Protein AF-0000000087418872 (afdb_homodimer)

Organism: NCBI:txid2527985

Nearest PDB structures (foldseek):
  3rwx-assembly1_A  TM=3.575E-01  e=7.514E-02  Bacteroides fragilis NCTC 9343
  6cd2-assembly1_C  TM=2.480E-01  e=1.219E+00  Escherichia coli
  6l7y-assembly1_A  TM=3.184E-01  e=6.344E+00  Trypanosoma cruzi strain CL Brener
  3rwx-assembly1_A  TM=3.510E-01  e=8.812E-02  Bacteroides fragilis NCTC 9343
  6cd2-assembly1_C  TM=2.480E-01  e=1.576E+00  Escherichia coli

Foldseek 3Di:
DPPPPPPPPPPPPPPPPPPPPPPPPPPPPPPDDQVVVQVVLDDPPKDKDDKDKDWDDDPRFTKMKMKTKTKDQDDLVVVVVVVCVVQCHDQQQHHVDDPDPDPCPPQKGWGKDWPCPVHQKTWMWIWMDGPFKIKIWIWMDGHPDRMIMIMIMMMGTD/DPPPPPPPPPPPPPPPPPPPPPPPPPPPPPPDDQVVVQVVLDDPPKDKDDKDKDWDDDPRFTKMKMKTKTKDQDDLVVVVVVVCVVLCHDQQQHHVDDPDPPPCPVQKGWGKDWPCPVHQKTWMWIWMDGPFKIKIWIWMDGHPDRMIMIMIMMMGTD

Structure (mmCIF, N/CA/C/O backbone):
data_AF-0000000087418872-model_v1
#
loop_
_entity.id
_entity.type
_entity.pdbx_description
1 polymer 'DUF4252 domain-containing protein'
#
loop_
_atom_site.group_PDB
_atom_site.id
_atom_site.type_symbol
_atom_site.label_atom_id
_atom_site.label_alt_id
_atom_site.label_comp_id
_atom_site.label_asym_id
_atom_site.label_entity_id
_atom_site.label_seq_id
_atom_site.pdbx_PDB_ins_code
_atom_site.Cartn_x
_atom_site.Cartn_y
_atom_site.Cartn_z
_atom_site.occupancy
_atom_site.B_iso_or_equiv
_atom_site.auth_seq_id
_atom_site.auth_comp_id
_atom_site.auth_asym_id
_atom_site.auth_atom_id
_atom_site.pdbx_PDB_model_num
ATOM 1 N N . MET A 1 1 ? -46.062 51.438 78.188 1 37.12 1 MET A N 1
ATOM 2 C CA . MET A 1 1 ? -45.75 50.062 77.938 1 37.12 1 MET A CA 1
ATOM 3 C C . MET A 1 1 ? -45.594 49.781 76.438 1 37.12 1 MET A C 1
ATOM 5 O O . MET A 1 1 ? -46.562 49.781 75.688 1 37.12 1 MET A O 1
ATOM 9 N N . LEU A 1 2 ? -44.469 50.344 75.812 1 49.78 2 LEU A N 1
ATOM 10 C CA . LEU A 1 2 ? -44.062 50.344 74.438 1 49.78 2 LEU A CA 1
ATOM 11 C C . LEU A 1 2 ? -43.75 48.906 74 1 49.78 2 LEU A C 1
ATOM 13 O O . LEU A 1 2 ? -42.906 48.25 74.562 1 49.78 2 LEU A O 1
ATOM 17 N N . LYS A 1 3 ? -44.75 48.188 73.375 1 51.5 3 LYS A N 1
ATOM 18 C CA . LYS A 1 3 ? -44.656 46.875 72.688 1 51.5 3 LYS A CA 1
ATOM 19 C C . LYS A 1 3 ? -43.562 46.875 71.625 1 51.5 3 LYS A C 1
ATOM 21 O O . LYS A 1 3 ? -43.594 47.719 70.75 1 51.5 3 LYS A O 1
ATOM 26 N N . HIS A 1 4 ? -42.281 46.469 72 1 54.31 4 HIS A N 1
ATOM 27 C CA . HIS A 1 4 ? -41.156 46.188 71.125 1 54.31 4 HIS A CA 1
ATOM 28 C C . HIS A 1 4 ? -41.5 45.125 70.125 1 54.31 4 HIS A C 1
ATOM 30 O O . HIS A 1 4 ? -41.875 44 70.5 1 54.31 4 HIS A O 1
ATOM 36 N N . MET A 1 5 ? -42.062 45.5 68.938 1 42.91 5 MET A N 1
ATOM 37 C CA . MET A 1 5 ? -42.281 44.594 67.812 1 42.91 5 MET A CA 1
ATOM 38 C C . MET A 1 5 ? -41 44 67.25 1 42.91 5 MET A C 1
ATOM 40 O O . MET A 1 5 ? -40.062 44.719 66.938 1 42.91 5 MET A O 1
ATOM 44 N N . ILE A 1 6 ? -40.5 42.875 67.812 1 46.97 6 ILE A N 1
ATOM 45 C CA . ILE A 1 6 ? -39.375 42.094 67.312 1 46.97 6 ILE A CA 1
ATOM 46 C C . ILE A 1 6 ? -39.625 41.656 65.875 1 46.97 6 ILE A C 1
ATOM 48 O O . ILE A 1 6 ? -40.625 40.969 65.625 1 46.97 6 ILE A O 1
ATOM 52 N N . ILE A 1 7 ? -39.219 42.5 64.875 1 47.66 7 ILE A N 1
ATOM 53 C CA . ILE A 1 7 ? -39.219 42.094 63.5 1 47.66 7 ILE A CA 1
ATOM 54 C C . ILE A 1 7 ? -38.281 40.906 63.281 1 47.66 7 ILE A C 1
ATOM 56 O O . ILE A 1 7 ? -37.094 41 63.562 1 47.66 7 ILE A O 1
ATOM 60 N N . LEU A 1 8 ? -38.781 39.656 63.438 1 49.28 8 LEU A N 1
ATOM 61 C CA . LEU A 1 8 ? -38.062 38.438 63.062 1 49.28 8 LEU A CA 1
ATOM 62 C C . LEU A 1 8 ? -37.719 38.469 61.562 1 49.28 8 LEU A C 1
ATOM 64 O O . LEU A 1 8 ? -38.625 38.5 60.719 1 49.28 8 LEU A O 1
ATOM 68 N N . SER A 1 9 ? -36.562 39.094 61.219 1 52.94 9 SER A N 1
ATOM 69 C CA . SER A 1 9 ? -36.031 38.969 59.875 1 52.94 9 SER A CA 1
ATOM 70 C C . SER A 1 9 ? -35.75 37.531 59.5 1 52.94 9 SER A C 1
ATOM 72 O O . SER A 1 9 ? -34.969 36.844 60.156 1 52.94 9 SER A O 1
ATOM 74 N N . THR A 1 10 ? -36.75 36.812 58.969 1 53.38 10 THR A N 1
ATOM 75 C CA . THR A 1 10 ? -36.531 35.5 58.375 1 53.38 10 THR A CA 1
ATOM 76 C C . THR A 1 10 ? -35.469 35.562 57.281 1 53.38 10 THR A C 1
ATOM 78 O O . THR A 1 10 ? -35.625 36.25 56.281 1 53.38 10 THR A O 1
ATOM 81 N N . LEU A 1 11 ? -34.188 35.312 57.625 1 53.25 11 LEU A N 1
ATOM 82 C CA . LEU A 1 11 ? -33.125 35.125 56.656 1 53.25 11 LEU A CA 1
ATOM 83 C C . LEU A 1 11 ? -33.406 33.938 55.75 1 53.25 11 LEU A C 1
ATOM 85 O O . LEU A 1 11 ? -33.562 32.781 56.219 1 53.25 11 LEU A O 1
ATOM 89 N N . ILE A 1 12 ? -34.125 34.188 54.656 1 50.03 12 ILE A N 1
ATOM 90 C CA . ILE A 1 12 ? -34.312 33.156 53.625 1 50.03 12 ILE A CA 1
ATOM 91 C C . ILE A 1 12 ? -32.938 32.719 53.094 1 50.03 12 ILE A C 1
ATOM 93 O O . ILE A 1 12 ? -32.188 33.531 52.531 1 50.03 12 ILE A O 1
ATOM 97 N N . LEU A 1 13 ? -32.344 31.703 53.656 1 54.28 13 LEU A N 1
ATOM 98 C CA . LEU A 1 13 ? -31.188 31.031 53.062 1 54.28 13 LEU A CA 1
ATOM 99 C C . LEU A 1 13 ? -31.516 30.5 51.688 1 54.28 13 LEU A C 1
ATOM 101 O O . LEU A 1 13 ? -32.344 29.609 51.531 1 54.28 13 LEU A O 1
ATOM 105 N N . VAL A 1 14 ? -31.328 31.328 50.625 1 54.44 14 VAL A N 1
ATOM 106 C CA . VAL A 1 14 ? -31.406 30.828 49.25 1 54.44 14 VAL A CA 1
ATOM 107 C C . VAL A 1 14 ? -30.281 29.812 49.031 1 54.44 14 VAL A C 1
ATOM 109 O O . VAL A 1 14 ? -29.109 30.141 49.188 1 54.44 14 VAL A O 1
ATOM 112 N N . PRO A 1 15 ? -30.641 28.516 49.094 1 52.69 15 PRO A N 1
ATOM 113 C CA . PRO A 1 15 ? -29.594 27.578 48.656 1 52.69 15 PRO A CA 1
ATOM 114 C C . PRO A 1 15 ? -29.016 27.922 47.281 1 52.69 15 PRO A C 1
ATOM 116 O O . PRO A 1 15 ? -29.766 28.094 46.344 1 52.69 15 PRO A O 1
ATOM 119 N N . LEU A 1 16 ? -27.875 28.562 47.25 1 52.66 16 LEU A N 1
ATOM 120 C CA . LEU A 1 16 ? -27.141 28.672 46 1 52.66 16 LEU A CA 1
ATOM 121 C C . LEU A 1 16 ? -26.938 27.297 45.344 1 52.66 16 LEU A C 1
ATOM 123 O O . LEU A 1 16 ? -26.203 26.469 45.906 1 52.66 16 LEU A O 1
ATOM 127 N N . VAL A 1 17 ? -27.969 26.766 44.688 1 50 17 VAL A N 1
ATOM 128 C CA . VAL A 1 17 ? -27.719 25.609 43.812 1 50 17 VAL A CA 1
ATOM 129 C C . VAL A 1 17 ? -26.562 25.906 42.875 1 50 17 VAL A C 1
ATOM 131 O O . VAL A 1 17 ? -26.672 26.75 42 1 50 17 VAL A O 1
ATOM 134 N N . CYS A 1 18 ? -25.328 25.703 43.25 1 45.84 18 CYS A N 1
ATOM 135 C CA . CYS A 1 18 ? -24.219 25.656 42.312 1 45.84 18 CYS A CA 1
ATOM 136 C C . CYS A 1 18 ? -24.531 24.719 41.156 1 45.84 18 CYS A C 1
ATOM 138 O O . CYS A 1 18 ? -24.531 23.5 41.312 1 45.84 18 CYS A O 1
ATOM 140 N N . ILE A 1 19 ? -25.312 25.172 40.188 1 47.56 19 ILE A N 1
ATOM 141 C CA . ILE A 1 19 ? -25.328 24.422 38.938 1 47.56 19 ILE A CA 1
ATOM 142 C C . ILE A 1 19 ? -23.891 24.156 38.469 1 47.56 19 ILE A C 1
ATOM 144 O O . ILE A 1 19 ? -23.203 25.062 38.031 1 47.56 19 ILE A O 1
ATOM 148 N N . ARG A 1 20 ? -23.234 23.219 39.156 1 46.34 20 ARG A N 1
ATOM 149 C CA . ARG A 1 20 ? -22.047 22.734 38.469 1 46.34 20 ARG A CA 1
ATOM 150 C C . ARG A 1 20 ? -22.359 22.406 37 1 46.34 20 ARG A C 1
ATOM 152 O O . ARG A 1 20 ? -23.188 21.531 36.719 1 46.34 20 ARG A O 1
ATOM 159 N N . GLY A 1 21 ? -22.172 23.328 36.094 1 43.09 21 GLY A N 1
ATOM 160 C CA . GLY A 1 21 ? -22.172 22.953 34.688 1 43.09 21 GLY A CA 1
ATOM 161 C C . GLY A 1 21 ? -21.453 21.656 34.406 1 43.09 21 GLY A C 1
ATOM 162 O O . GLY A 1 21 ? -20.281 21.5 34.75 1 43.09 21 GLY A O 1
ATOM 163 N N . VAL A 1 22 ? -22.219 20.562 34.406 1 44.16 22 VAL A N 1
ATOM 164 C CA . VAL A 1 22 ? -21.609 19.375 33.812 1 44.16 22 VAL A CA 1
ATOM 165 C C . VAL A 1 22 ? -20.781 19.766 32.594 1 44.16 22 VAL A C 1
ATOM 167 O O . VAL A 1 22 ? -21.297 20.344 31.641 1 44.16 22 VAL A O 1
ATOM 170 N N . ALA A 1 23 ? -19.531 20.141 32.812 1 41.41 23 ALA A N 1
ATOM 171 C CA . ALA A 1 23 ? -18.688 20.188 31.625 1 41.41 23 ALA A CA 1
ATOM 172 C C . ALA A 1 23 ? -19.031 19.062 30.672 1 41.41 23 ALA A C 1
ATOM 174 O O . ALA A 1 23 ? -19.172 17.906 31.078 1 41.41 23 ALA A O 1
ATOM 175 N N . ASP A 1 24 ? -19.812 19.297 29.672 1 43.81 24 ASP A N 1
ATOM 176 C CA . ASP A 1 24 ? -19.938 18.359 28.562 1 43.81 24 ASP A CA 1
ATOM 177 C C . ASP A 1 24 ? -18.625 17.609 28.328 1 43.81 24 ASP A C 1
ATOM 179 O O . ASP A 1 24 ? -17.609 18.203 27.953 1 43.81 24 ASP A O 1
ATOM 183 N N . GLU A 1 25 ? -18.359 16.656 29.219 1 44.69 25 GLU A N 1
ATOM 184 C CA . GLU A 1 25 ? -17.25 15.789 28.844 1 44.69 25 GLU A CA 1
ATOM 185 C C . GLU A 1 25 ? -17.172 15.625 27.328 1 44.69 25 GLU A C 1
ATOM 187 O O . GLU A 1 25 ? -18.172 15.344 26.672 1 44.69 25 GLU A O 1
ATOM 192 N N . ALA A 1 26 ? -16.281 16.406 26.688 1 43.34 26 ALA A N 1
ATOM 193 C CA . ALA A 1 26 ? -16.047 16.156 25.266 1 43.34 26 ALA A CA 1
ATOM 194 C C . ALA A 1 26 ? -16.297 14.703 24.922 1 43.34 26 ALA A C 1
ATOM 196 O O . ALA A 1 26 ? -16.094 13.812 25.75 1 43.34 26 ALA A O 1
ATOM 197 N N . PRO A 1 27 ? -17.219 14.383 24.062 1 44.94 27 PRO A N 1
ATOM 198 C CA . PRO A 1 27 ? -17.375 12.977 23.703 1 44.94 27 PRO A CA 1
ATOM 199 C C . PRO A 1 27 ? -16.047 12.219 23.688 1 44.94 27 PRO A C 1
ATOM 201 O O . PRO A 1 27 ? -15 12.812 23.422 1 44.94 27 PRO A O 1
ATOM 204 N N . PRO A 1 28 ? -15.922 11.172 24.453 1 40.81 28 PRO A N 1
ATOM 205 C CA . PRO A 1 28 ? -14.664 10.422 24.406 1 40.81 28 PRO A CA 1
ATOM 206 C C . PRO A 1 28 ? -14.023 10.398 23.031 1 40.81 28 PRO A C 1
ATOM 208 O O . PRO A 1 28 ? -14.727 10.258 22.016 1 40.81 28 PRO A O 1
ATOM 211 N N . GLU A 1 29 ? -13.031 11.156 22.734 1 45.62 29 GLU A N 1
ATOM 212 C CA . GLU A 1 29 ? -12.289 10.969 21.484 1 45.62 29 GLU A CA 1
ATOM 213 C C . GLU A 1 29 ? -12.391 9.531 21 1 45.62 29 GLU A C 1
ATOM 215 O O . GLU A 1 29 ? -12.172 8.586 21.766 1 45.62 29 GLU A O 1
ATOM 220 N N . GLU A 1 30 ? -13.32 9.242 20.203 1 53.03 30 GLU A N 1
ATOM 221 C CA . GLU A 1 30 ? -13.477 7.883 19.703 1 53.03 30 GLU A CA 1
ATOM 222 C C . GLU A 1 30 ? -12.133 7.172 19.609 1 53.03 30 GLU A C 1
ATOM 224 O O . GLU A 1 30 ? -11.258 7.586 18.844 1 53.03 30 GLU A O 1
ATOM 229 N N . LYS A 1 31 ? -11.68 6.48 20.672 1 67.56 31 LYS A N 1
ATOM 230 C CA . LYS A 1 31 ? -10.43 5.73 20.781 1 67.56 31 LYS A CA 1
ATOM 231 C C . LYS A 1 31 ? -10.18 4.883 19.547 1 67.56 31 LYS A C 1
ATOM 233 O O . LYS A 1 31 ? -11.047 4.113 19.125 1 67.56 31 LYS A O 1
ATOM 238 N N . VAL A 1 32 ? -9.227 5.242 18.703 1 75.81 32 VAL A N 1
ATOM 239 C CA . VAL A 1 32 ? -8.805 4.48 17.531 1 75.81 32 VAL A CA 1
ATOM 240 C C . VAL A 1 32 ? -8.375 3.076 17.953 1 75.81 32 VAL A C 1
ATOM 242 O O . VAL A 1 32 ? -7.434 2.916 18.734 1 75.81 32 VAL A O 1
ATOM 245 N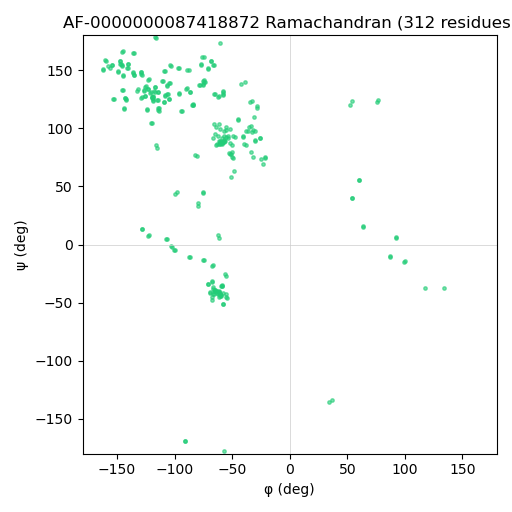 N . THR A 1 33 ? -9.32 2.109 17.797 1 85.62 33 THR A N 1
ATOM 246 C CA . THR A 1 33 ? -8.969 0.723 18.094 1 85.62 33 THR A CA 1
ATOM 247 C C . THR A 1 33 ? -8.57 -0.012 16.812 1 85.62 33 THR A C 1
ATOM 249 O O . THR A 1 33 ? -8.984 0.369 15.711 1 85.62 33 THR A O 1
ATOM 252 N N . LEU A 1 34 ? -7.695 -1.05 16.984 1 86.56 34 LEU A N 1
ATOM 253 C CA . LEU A 1 34 ? -7.297 -1.887 15.852 1 86.56 34 LEU A CA 1
ATOM 254 C C . LEU A 1 34 ? -8.516 -2.479 15.156 1 86.56 34 LEU A C 1
ATOM 256 O O . LEU A 1 34 ? -8.617 -2.436 13.93 1 86.56 34 LEU A O 1
ATOM 260 N N . LEU A 1 35 ? -9.422 -2.984 15.969 1 85.75 35 LEU A N 1
ATOM 261 C CA . LEU A 1 35 ? -10.625 -3.592 15.422 1 85.75 35 LEU A CA 1
ATOM 262 C C . LEU A 1 35 ? -11.453 -2.562 14.656 1 85.75 35 LEU A C 1
ATOM 264 O O . LEU A 1 35 ? -11.961 -2.85 13.57 1 85.75 35 LEU A O 1
ATOM 268 N N . GLY A 1 36 ? -11.594 -1.378 15.172 1 87.81 36 GLY A N 1
ATOM 269 C CA . GLY A 1 36 ? -12.312 -0.322 14.477 1 87.81 36 GLY A CA 1
ATOM 270 C C . GLY A 1 36 ? -11.695 0.05 13.141 1 87.81 36 GLY A C 1
ATOM 271 O O . GLY A 1 36 ? -12.398 0.213 12.148 1 87.81 36 GLY A O 1
ATOM 272 N N . MET A 1 37 ? -10.391 0.195 13.055 1 89.06 37 MET A N 1
ATOM 273 C CA . MET A 1 37 ? -9.688 0.503 11.812 1 89.06 37 MET A CA 1
ATOM 274 C C . MET A 1 37 ? -9.867 -0.613 10.789 1 89.06 37 MET A C 1
ATOM 276 O O . MET A 1 37 ? -10.109 -0.347 9.609 1 89.06 37 MET A O 1
ATOM 280 N N . LEU A 1 38 ? -9.82 -1.826 11.289 1 90.25 38 LEU A N 1
ATOM 281 C CA . LEU A 1 38 ? -9.938 -2.988 10.414 1 90.25 38 LEU A CA 1
ATOM 282 C C . LEU A 1 38 ? -11.344 -3.102 9.852 1 90.25 38 LEU A C 1
ATOM 284 O O . LEU A 1 38 ? -11.523 -3.383 8.664 1 90.25 38 LEU A O 1
ATOM 288 N N . LEU A 1 39 ? -12.32 -2.869 10.633 1 90.31 39 LEU A N 1
ATOM 289 C CA . LEU A 1 39 ? -13.711 -3.049 10.227 1 90.31 39 LEU A CA 1
ATOM 290 C C . LEU A 1 39 ? -14.102 -2.031 9.164 1 90.31 39 LEU A C 1
ATOM 292 O O . LEU A 1 39 ? -14.953 -2.307 8.312 1 90.31 39 LEU A O 1
ATOM 296 N N . GLU A 1 40 ? -13.516 -0.876 9.234 1 91.31 40 GLU A N 1
ATOM 297 C CA . GLU A 1 40 ? -13.758 0.156 8.234 1 91.31 40 GLU A CA 1
ATOM 298 C C . GLU A 1 40 ? -13.453 -0.358 6.828 1 91.31 40 GLU A C 1
ATOM 300 O O . GLU A 1 40 ? -14.062 0.09 5.852 1 91.31 40 GLU A O 1
ATOM 305 N N . TRP A 1 41 ? -12.594 -1.345 6.711 1 93.81 41 TRP A N 1
ATOM 306 C CA . TRP A 1 41 ? -12.117 -1.765 5.398 1 93.81 41 TRP A CA 1
ATOM 307 C C . TRP A 1 41 ? -12.406 -3.244 5.164 1 93.81 41 TRP A C 1
ATOM 309 O O . TRP A 1 41 ? -11.969 -3.814 4.16 1 93.81 41 TRP A O 1
ATOM 319 N N . GLN A 1 42 ? -13.117 -3.834 6.031 1 95.62 42 GLN A N 1
ATOM 320 C CA . GLN A 1 42 ? -13.406 -5.262 5.918 1 95.62 42 GLN A CA 1
ATOM 321 C C . GLN A 1 42 ? -14.25 -5.555 4.68 1 95.62 42 GLN A C 1
ATOM 323 O O . GLN A 1 42 ? -15.219 -4.852 4.402 1 95.62 42 GLN A O 1
ATOM 328 N N . TYR A 1 43 ? -13.781 -6.516 3.904 1 97.94 43 TYR A N 1
ATOM 329 C CA . TYR A 1 43 ? -14.602 -7.066 2.834 1 97.94 43 TYR A CA 1
ATOM 330 C C . TYR A 1 43 ? -15.688 -7.973 3.395 1 97.94 43 TYR A C 1
ATOM 332 O O . TYR A 1 43 ? -15.438 -8.758 4.309 1 97.94 43 TYR A O 1
ATOM 340 N N . PRO A 1 44 ? -16.891 -7.887 2.814 1 96.31 44 PRO A N 1
ATOM 341 C CA . PRO A 1 44 ? -18 -8.672 3.377 1 96.31 44 PRO A CA 1
ATOM 342 C C . PRO A 1 44 ? -17.703 -10.164 3.406 1 96.31 44 PRO A C 1
ATOM 344 O O . PRO A 1 44 ? -17.219 -10.727 2.418 1 96.31 44 PRO A O 1
ATOM 347 N N . GLU A 1 45 ? -17.953 -10.797 4.57 1 93.06 45 GLU A N 1
ATOM 348 C CA . GLU A 1 45 ? -17.891 -12.242 4.801 1 93.06 45 GLU A CA 1
ATOM 349 C C . GLU A 1 45 ? -16.484 -12.773 4.602 1 93.06 45 GLU A C 1
ATOM 351 O O . GLU A 1 45 ? -16.297 -13.945 4.281 1 93.06 45 GLU A O 1
ATOM 356 N N . SER A 1 46 ? -15.555 -11.828 4.598 1 96.56 46 SER A N 1
ATOM 357 C CA . SER A 1 46 ? -14.172 -12.281 4.562 1 96.56 46 SER A CA 1
ATOM 358 C C . SER A 1 46 ? -13.727 -12.805 5.926 1 96.56 46 SER A C 1
ATOM 360 O O . SER A 1 46 ? -14.359 -12.523 6.941 1 96.56 46 SER A O 1
ATOM 362 N N . LYS A 1 47 ? -12.656 -13.578 5.895 1 94.12 47 LYS A N 1
ATOM 363 C CA . LYS A 1 47 ? -12.047 -14.094 7.121 1 94.12 47 LYS A CA 1
ATOM 364 C C . LYS A 1 47 ? -10.742 -13.367 7.426 1 94.12 47 LYS A C 1
ATOM 366 O O . LYS A 1 47 ? -9.914 -13.156 6.535 1 94.12 47 LYS A O 1
ATOM 371 N N . PHE A 1 48 ? -10.547 -13.031 8.688 1 89.38 48 PHE A N 1
ATOM 372 C CA . PHE A 1 48 ? -9.312 -12.383 9.109 1 89.38 48 PHE A CA 1
ATOM 373 C C . PHE A 1 48 ? -8.242 -13.414 9.445 1 89.38 48 PHE A C 1
ATOM 375 O O . PHE A 1 48 ? -8.523 -14.414 10.117 1 89.38 48 PHE A O 1
ATOM 382 N N . ASN A 1 49 ? -7.156 -13.109 8.859 1 85.62 49 ASN A N 1
ATOM 383 C CA . ASN A 1 49 ? -5.992 -13.922 9.203 1 85.62 49 ASN A CA 1
ATOM 384 C C . ASN A 1 49 ? -4.91 -13.086 9.883 1 85.62 49 ASN A C 1
ATOM 386 O O . ASN A 1 49 ? -4.039 -12.531 9.211 1 85.62 49 ASN A O 1
ATOM 390 N N . GLY A 1 50 ? -4.965 -12.898 11.109 1 82.56 50 GLY A N 1
ATOM 391 C CA . GLY A 1 50 ? -3.965 -12.188 11.891 1 82.56 50 GLY A CA 1
ATOM 392 C C . GLY A 1 50 ? -4.027 -10.68 11.719 1 82.56 50 GLY A C 1
ATOM 393 O O . GLY A 1 50 ? -4.273 -10.188 10.617 1 82.56 50 GLY A O 1
ATOM 394 N N . ALA A 1 51 ? -4.195 -9.984 12.781 1 88.88 51 ALA A N 1
ATOM 395 C CA . ALA A 1 51 ? -4.141 -8.523 12.82 1 88.88 51 ALA A CA 1
ATOM 396 C C . ALA A 1 51 ? -3.145 -8.047 13.875 1 88.88 51 ALA A C 1
ATOM 398 O O . ALA A 1 51 ? -3.051 -8.617 14.961 1 88.88 51 ALA A O 1
ATOM 399 N N . GLU A 1 52 ? -2.371 -7.16 13.422 1 91.5 52 GLU A N 1
ATOM 400 C CA . GLU A 1 52 ? -1.4 -6.59 14.352 1 91.5 52 GLU A CA 1
ATOM 401 C C . GLU A 1 52 ? -1.324 -5.07 14.203 1 91.5 52 GLU A C 1
ATOM 403 O O . GLU A 1 52 ? -1.586 -4.531 13.133 1 91.5 52 GLU A O 1
ATOM 408 N N . GLY A 1 53 ? -1.064 -4.461 15.312 1 90.5 53 GLY A N 1
ATOM 409 C CA . GLY A 1 53 ? -0.833 -3.025 15.352 1 90.5 53 GLY A CA 1
ATOM 410 C C . GLY A 1 53 ? 0.279 -2.625 16.297 1 90.5 53 GLY A C 1
ATOM 411 O O . GLY A 1 53 ? 0.632 -3.383 17.203 1 90.5 53 GLY A O 1
ATOM 412 N N . SER A 1 54 ? 0.944 -1.562 16.047 1 89.5 54 SER A N 1
ATOM 413 C CA . SER A 1 54 ? 1.963 -1 16.922 1 89.5 54 SER A CA 1
ATOM 414 C C . SER A 1 54 ? 1.995 0.521 16.828 1 89.5 54 SER A C 1
ATOM 416 O O . SER A 1 54 ? 1.529 1.101 15.844 1 89.5 54 SER A O 1
ATOM 418 N N . GLY A 1 55 ? 2.494 1.072 17.812 1 87.75 55 GLY A N 1
ATOM 419 C CA . GLY A 1 55 ? 2.65 2.518 17.812 1 87.75 55 GLY A CA 1
ATOM 420 C C . GLY A 1 55 ? 3.73 2.996 16.859 1 87.75 55 GLY A C 1
ATOM 421 O O . GLY A 1 55 ? 4.645 2.242 16.516 1 87.75 55 GLY A O 1
ATOM 422 N N . ALA A 1 56 ? 3.49 4.246 16.391 1 85.31 56 ALA A N 1
ATOM 423 C CA . ALA A 1 56 ? 4.48 4.941 15.562 1 85.31 56 ALA A CA 1
ATOM 424 C C . ALA A 1 56 ? 4.551 6.422 15.93 1 85.31 56 ALA A C 1
ATOM 426 O O . ALA A 1 56 ? 3.633 6.957 16.547 1 85.31 56 ALA A O 1
ATOM 427 N N . ALA A 1 57 ? 5.711 7.012 15.641 1 84.31 57 ALA A N 1
ATOM 428 C CA . ALA A 1 57 ? 5.891 8.445 15.828 1 84.31 57 ALA A CA 1
ATOM 429 C C . ALA A 1 57 ? 6.746 9.039 14.711 1 84.31 57 ALA A C 1
ATOM 431 O O . ALA A 1 57 ? 7.828 8.539 14.414 1 84.31 57 ALA A O 1
ATOM 432 N N . ILE A 1 58 ? 6.141 10.047 14.086 1 84.44 58 ILE A N 1
ATOM 433 C CA . ILE A 1 58 ? 6.871 10.773 13.055 1 84.44 58 ILE A CA 1
ATOM 434 C C . ILE A 1 58 ? 6.906 12.258 13.398 1 84.44 58 ILE A C 1
ATOM 436 O O . ILE A 1 58 ? 5.863 12.914 13.477 1 84.44 58 ILE A O 1
ATOM 440 N N . GLN A 1 59 ? 8.062 12.773 13.633 1 86.44 59 GLN A N 1
ATOM 441 C CA . GLN A 1 59 ? 8.258 14.188 13.953 1 86.44 59 GLN A CA 1
ATOM 442 C C . GLN A 1 59 ? 7.383 14.602 15.133 1 86.44 59 GLN A C 1
ATOM 444 O O . GLN A 1 59 ? 6.711 15.633 15.078 1 86.44 59 GLN A O 1
ATOM 449 N N . GLY A 1 60 ? 7.324 13.719 16.047 1 84.56 60 GLY A N 1
ATOM 450 C CA . GLY A 1 60 ? 6.625 14.023 17.281 1 84.56 60 GLY A CA 1
ATOM 451 C C . GLY A 1 60 ? 5.137 13.734 17.219 1 84.56 60 GLY A C 1
ATOM 452 O O . GLY A 1 60 ? 4.422 13.875 18.203 1 84.56 60 GLY A O 1
ATOM 453 N N . VAL A 1 61 ? 4.656 13.453 16.016 1 89.81 61 VAL A N 1
ATOM 454 C CA . VAL A 1 61 ? 3.24 13.133 15.875 1 89.81 61 VAL A CA 1
ATOM 455 C C . VAL A 1 61 ? 3.012 11.648 16.172 1 89.81 61 VAL A C 1
ATOM 457 O O . VAL A 1 61 ? 3.609 10.781 15.523 1 89.81 61 VAL A O 1
ATOM 460 N N . THR A 1 62 ? 2.184 11.352 17.156 1 91.19 62 THR A N 1
ATOM 461 C CA . THR A 1 62 ? 1.878 9.969 17.516 1 91.19 62 THR A CA 1
ATOM 462 C C . THR A 1 62 ? 0.919 9.344 16.5 1 91.19 62 THR A C 1
ATOM 464 O O . THR A 1 62 ? -0.027 9.992 16.062 1 91.19 62 THR A O 1
ATOM 467 N N . ALA A 1 63 ? 1.24 8.086 16.172 1 91.62 63 ALA A N 1
ATOM 468 C CA . ALA A 1 63 ? 0.416 7.375 15.203 1 91.62 63 ALA A CA 1
ATOM 469 C C . ALA A 1 63 ? 0.333 5.887 15.547 1 91.62 63 ALA A C 1
ATOM 471 O O . ALA A 1 63 ? 1.037 5.41 16.438 1 91.62 63 ALA A O 1
ATOM 472 N N . ILE A 1 64 ? -0.627 5.188 14.906 1 92.56 64 ILE A N 1
ATOM 473 C CA . ILE A 1 64 ? -0.749 3.736 14.945 1 92.56 64 ILE A CA 1
ATOM 474 C C . ILE A 1 64 ? -0.566 3.16 13.539 1 92.56 64 ILE A C 1
ATOM 476 O O . ILE A 1 64 ? -1.094 3.703 12.57 1 92.56 64 ILE A O 1
ATOM 480 N N . LYS A 1 65 ? 0.247 2.184 13.43 1 93.81 65 LYS A N 1
ATOM 481 C CA . LYS A 1 65 ? 0.321 1.4 12.195 1 93.81 65 LYS A CA 1
ATOM 482 C C . LYS A 1 65 ? -0.234 -0.006 12.406 1 93.81 65 LYS A C 1
ATOM 484 O O . LYS A 1 65 ? -0.043 -0.603 13.469 1 93.81 65 LYS A O 1
ATOM 489 N N . SER A 1 66 ? -0.916 -0.476 11.453 1 95.12 66 SER A N 1
ATOM 490 C CA . SER A 1 66 ? -1.609 -1.751 11.602 1 95.12 66 SER A CA 1
ATOM 491 C C . SER A 1 66 ? -1.629 -2.527 10.289 1 95.12 66 SER A C 1
ATOM 493 O O . SER A 1 66 ? -1.529 -1.937 9.211 1 95.12 66 SER A O 1
ATOM 495 N N . LYS A 1 67 ? -1.727 -3.842 10.391 1 95.75 67 LYS A N 1
ATOM 496 C CA . LYS A 1 67 ? -1.829 -4.699 9.211 1 95.75 67 LYS A CA 1
ATOM 497 C C . LYS A 1 67 ? -2.678 -5.934 9.5 1 95.75 67 LYS A C 1
ATOM 499 O O . LYS A 1 67 ? -2.809 -6.348 10.656 1 95.75 67 LYS A O 1
ATOM 504 N N . ALA A 1 68 ? -3.223 -6.477 8.492 1 96.44 68 ALA A N 1
ATOM 505 C CA . ALA A 1 68 ? -4.012 -7.703 8.539 1 96.44 68 ALA A CA 1
ATOM 506 C C . ALA A 1 68 ? -4.121 -8.344 7.16 1 96.44 68 ALA A C 1
ATOM 508 O O . ALA A 1 68 ? -3.893 -7.68 6.145 1 96.44 68 ALA A O 1
ATOM 509 N N . ILE A 1 69 ? -4.414 -9.617 7.152 1 96.62 69 ILE A N 1
ATOM 510 C CA . ILE A 1 69 ? -4.73 -10.32 5.914 1 96.62 69 ILE A CA 1
ATOM 511 C C . ILE A 1 69 ? -6.145 -10.891 5.992 1 96.62 69 ILE A C 1
ATOM 513 O O . ILE A 1 69 ? -6.5 -11.547 6.973 1 96.62 69 ILE A O 1
ATOM 517 N N . LEU A 1 70 ? -6.934 -10.562 4.996 1 96.69 70 LEU A N 1
ATOM 518 C CA . LEU A 1 70 ? -8.266 -11.133 4.848 1 96.69 70 LEU A CA 1
ATOM 519 C C . LEU A 1 70 ? -8.32 -12.102 3.674 1 96.69 70 LEU A C 1
ATOM 521 O O . LEU A 1 70 ? -7.625 -11.914 2.674 1 96.69 70 LEU A O 1
ATOM 525 N N . THR A 1 71 ? -9.18 -13.109 3.789 1 97.12 71 THR A N 1
ATOM 526 C CA . THR A 1 71 ? -9.383 -14.039 2.688 1 97.12 71 THR A CA 1
ATOM 527 C C . THR A 1 71 ? -10.875 -14.195 2.371 1 97.12 71 THR A C 1
ATOM 529 O O . THR A 1 71 ? -11.719 -14.078 3.262 1 97.12 71 THR A O 1
ATOM 532 N N . THR A 1 72 ? -11.164 -14.422 1.138 1 98.19 72 THR A N 1
ATOM 533 C CA . THR A 1 72 ? -12.531 -14.648 0.673 1 98.19 72 THR A CA 1
ATOM 534 C C . THR A 1 72 ? -12.547 -15.578 -0.536 1 98.19 72 THR A C 1
ATOM 536 O O . THR A 1 72 ? -11.633 -15.539 -1.364 1 98.19 72 THR A O 1
ATOM 539 N N . PRO A 1 73 ? -13.594 -16.344 -0.698 1 98.12 73 PRO A N 1
ATOM 540 C CA . PRO A 1 73 ? -13.68 -17.188 -1.896 1 98.12 73 PRO A CA 1
ATOM 541 C C . PRO A 1 73 ? -14.031 -16.391 -3.148 1 98.12 73 PRO A C 1
ATOM 543 O O . PRO A 1 73 ? -13.922 -16.906 -4.266 1 98.12 73 PRO A O 1
ATOM 546 N N . ASP A 1 74 ? -14.477 -15.156 -3.004 1 98.5 74 ASP A N 1
ATOM 547 C CA . ASP A 1 74 ? -14.859 -14.336 -4.148 1 98.5 74 ASP A CA 1
ATOM 548 C C . ASP A 1 74 ? -13.648 -14.008 -5.02 1 98.5 74 ASP A C 1
ATOM 550 O O . ASP A 1 74 ? -12.508 -14.008 -4.539 1 98.5 74 ASP A O 1
ATOM 554 N N . SER A 1 75 ? -13.914 -13.758 -6.301 1 98 75 SER A N 1
ATOM 555 C CA . SER A 1 75 ? -12.828 -13.445 -7.223 1 98 75 SER A CA 1
ATOM 556 C C . SER A 1 75 ? -12.203 -12.094 -6.902 1 98 75 SER A C 1
ATOM 558 O O . SER A 1 75 ? -12.828 -11.25 -6.254 1 98 75 SER A O 1
ATOM 560 N N . ALA A 1 76 ? -10.977 -11.938 -7.355 1 98.06 76 ALA A N 1
ATOM 561 C CA . ALA A 1 76 ? -10.297 -10.664 -7.164 1 98.06 76 ALA A CA 1
ATOM 562 C C . ALA A 1 76 ? -11.078 -9.523 -7.816 1 98.06 76 ALA A C 1
ATOM 564 O O . ALA A 1 76 ? -11.117 -8.406 -7.289 1 98.06 76 ALA A O 1
ATOM 565 N N . GLU A 1 77 ? -11.711 -9.781 -8.961 1 97.38 77 GLU A N 1
ATOM 566 C CA . GLU A 1 77 ? -12.484 -8.773 -9.672 1 97.38 77 GLU A CA 1
ATOM 567 C C . GLU A 1 77 ? -13.688 -8.32 -8.859 1 97.38 77 GLU A C 1
ATOM 569 O O . GLU A 1 77 ? -14 -7.129 -8.812 1 97.38 77 GLU A O 1
ATOM 574 N N . LYS A 1 78 ? -14.297 -9.211 -8.219 1 98.31 78 LYS A N 1
ATOM 575 C CA . LYS A 1 78 ? -15.43 -8.875 -7.363 1 98.31 78 LYS A CA 1
ATOM 576 C C . LYS A 1 78 ? -14.992 -8.023 -6.176 1 98.31 78 LYS A C 1
ATOM 578 O O . LYS A 1 78 ? -15.68 -7.078 -5.789 1 98.31 78 LYS A O 1
ATOM 583 N N . VAL A 1 79 ? -13.906 -8.414 -5.617 1 98.69 79 VAL A N 1
ATOM 584 C CA . VAL A 1 79 ? -13.359 -7.652 -4.5 1 98.69 79 VAL A CA 1
ATOM 585 C C . VAL A 1 79 ? -13.047 -6.227 -4.945 1 98.69 79 VAL A C 1
ATOM 587 O O . VAL A 1 79 ? -13.391 -5.262 -4.258 1 98.69 79 VAL A O 1
ATOM 590 N N . MET A 1 80 ? -12.477 -6.082 -6.117 1 98.44 80 MET A N 1
ATOM 591 C CA . MET A 1 80 ? -12.156 -4.758 -6.633 1 98.44 80 MET A CA 1
ATOM 592 C C . MET A 1 80 ? -13.422 -3.949 -6.898 1 98.44 80 MET A C 1
ATOM 594 O O . MET A 1 80 ? -13.461 -2.75 -6.617 1 98.44 80 MET A O 1
ATOM 598 N N . ASP A 1 81 ? -14.406 -4.566 -7.402 1 97.94 81 ASP A N 1
ATOM 599 C CA . ASP A 1 81 ? -15.672 -3.885 -7.641 1 97.94 81 ASP A CA 1
ATOM 600 C C . ASP A 1 81 ? -16.25 -3.33 -6.34 1 97.94 81 ASP A C 1
ATOM 602 O O . ASP A 1 81 ? -16.75 -2.203 -6.309 1 97.94 81 ASP A O 1
ATOM 606 N N . PHE A 1 82 ? -16.188 -4.129 -5.332 1 98.19 82 PHE A N 1
ATOM 607 C CA . PHE A 1 82 ? -16.688 -3.707 -4.031 1 98.19 82 PHE A CA 1
ATOM 608 C C . PHE A 1 82 ? -15.969 -2.449 -3.557 1 98.19 82 PHE A C 1
ATOM 610 O O . PHE A 1 82 ? -16.609 -1.467 -3.176 1 98.19 82 PHE A O 1
ATOM 617 N N . TYR A 1 83 ? -14.609 -2.451 -3.564 1 97.81 83 TYR A N 1
ATOM 618 C CA . TYR A 1 83 ? -13.867 -1.32 -3.023 1 97.81 83 TYR A CA 1
ATOM 619 C C . TYR A 1 83 ? -14 -0.098 -3.922 1 97.81 83 TYR A C 1
ATOM 621 O O . TYR A 1 83 ? -14.023 1.037 -3.439 1 97.81 83 TYR A O 1
ATOM 629 N N . ARG A 1 84 ? -14.094 -0.3 -5.227 1 96.56 84 ARG A N 1
ATOM 630 C CA . ARG A 1 84 ? -14.328 0.833 -6.117 1 96.56 84 ARG A CA 1
ATOM 631 C C . ARG A 1 84 ? -15.656 1.515 -5.801 1 96.56 84 ARG A C 1
ATOM 633 O O . ARG A 1 84 ? -15.742 2.744 -5.801 1 96.56 84 ARG A O 1
ATOM 640 N N . LYS A 1 85 ? -16.609 0.767 -5.539 1 95.62 85 LYS A N 1
ATOM 641 C CA . LYS A 1 85 ? -17.922 1.317 -5.168 1 95.62 85 LYS A CA 1
ATOM 642 C C . LYS A 1 85 ? -17.844 2.021 -3.816 1 95.62 85 LYS A C 1
ATOM 644 O O . LYS A 1 85 ? -18.359 3.129 -3.662 1 95.62 85 LYS A O 1
ATOM 649 N N . LYS A 1 86 ? -17.25 1.369 -2.885 1 94.69 86 LYS A N 1
ATOM 650 C CA . LYS A 1 86 ? -17.094 1.944 -1.551 1 94.69 86 LYS A CA 1
ATOM 651 C C . LYS A 1 86 ? -16.406 3.303 -1.613 1 94.69 86 LYS A C 1
ATOM 653 O O . LYS A 1 86 ? -16.781 4.23 -0.894 1 94.69 86 LYS A O 1
ATOM 658 N N . LEU A 1 87 ? -15.367 3.359 -2.449 1 94.25 87 LEU A N 1
ATOM 659 C CA . LEU A 1 87 ? -14.539 4.555 -2.553 1 94.25 87 LEU A CA 1
ATOM 660 C C . LEU A 1 87 ? -15.125 5.539 -3.562 1 94.25 87 LEU A C 1
ATOM 662 O O . LEU A 1 87 ? -14.656 6.672 -3.678 1 94.25 87 LEU A O 1
ATOM 666 N N . ASN A 1 88 ? -16.094 5.152 -4.328 1 93.69 88 ASN A N 1
ATOM 667 C CA . ASN A 1 88 ? -16.766 5.941 -5.352 1 93.69 88 ASN A CA 1
ATOM 668 C C . ASN A 1 88 ? -15.789 6.41 -6.43 1 93.69 88 ASN A C 1
ATOM 670 O O . ASN A 1 88 ? -15.727 7.598 -6.742 1 93.69 88 ASN A O 1
ATOM 674 N N . VAL A 1 89 ? -15.117 5.418 -7.004 1 93.31 89 VAL A N 1
ATOM 675 C CA . VAL A 1 89 ? -14.117 5.73 -8.023 1 93.31 89 VAL A CA 1
ATOM 676 C C . VAL A 1 89 ? -14.266 4.766 -9.203 1 93.31 89 VAL A C 1
ATOM 678 O O . VAL A 1 89 ? -14.844 3.688 -9.062 1 93.31 89 VAL A O 1
ATOM 681 N N . ASP A 1 90 ? -13.648 5.141 -10.273 1 91.75 90 ASP A N 1
ATOM 682 C CA . ASP A 1 90 ? -13.602 4.262 -11.43 1 91.75 90 ASP A CA 1
ATOM 683 C C . ASP A 1 90 ? -12.375 3.357 -11.391 1 91.75 90 ASP A C 1
ATOM 685 O O . ASP A 1 90 ? -11.695 3.273 -10.367 1 91.75 90 ASP A O 1
ATOM 689 N N . ALA A 1 91 ? -12.117 2.688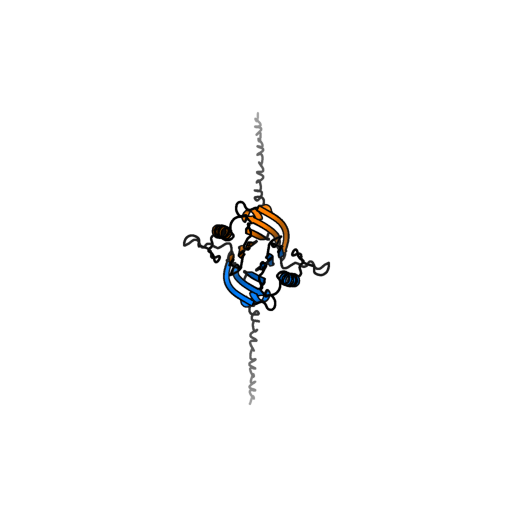 -12.492 1 88.25 91 ALA A N 1
ATOM 690 C CA . ALA A 1 91 ? -11.078 1.665 -12.539 1 88.25 91 ALA A CA 1
ATOM 691 C C . ALA A 1 91 ? -9.688 2.283 -12.383 1 88.25 91 ALA A C 1
ATOM 693 O O . ALA A 1 91 ? -8.758 1.618 -11.93 1 88.25 91 ALA A O 1
ATOM 694 N N . GLU A 1 92 ? -9.617 3.584 -12.609 1 83.56 92 GLU A N 1
ATOM 695 C CA . GLU A 1 92 ? -8.328 4.258 -12.547 1 83.56 92 GLU A CA 1
ATOM 696 C C . GLU A 1 92 ? -8.156 5.023 -11.242 1 83.56 92 GLU A C 1
ATOM 698 O O . GLU A 1 92 ? -7.098 5.594 -10.977 1 83.56 92 GLU A O 1
ATOM 703 N N . GLY A 1 93 ? -9.164 5 -10.406 1 86.12 93 GLY A N 1
ATOM 704 C CA . GLY A 1 93 ? -9.094 5.672 -9.117 1 86.12 93 GLY A CA 1
ATOM 705 C C . GLY A 1 93 ? -9.633 7.09 -9.156 1 86.12 93 GLY A C 1
ATOM 706 O O . GLY A 1 93 ? -9.477 7.84 -8.195 1 86.12 93 GLY A O 1
ATOM 707 N N . ASN A 1 94 ? -10.156 7.438 -10.266 1 85.62 94 ASN A N 1
ATOM 708 C CA . ASN A 1 94 ? -10.758 8.766 -10.352 1 85.62 94 ASN A CA 1
ATOM 709 C C . ASN A 1 94 ? -12.133 8.805 -9.695 1 85.62 94 ASN A C 1
ATOM 711 O O . ASN A 1 94 ? -12.922 7.871 -9.836 1 85.62 94 ASN A O 1
ATOM 715 N N . ASN A 1 95 ? -12.219 9.898 -9.008 1 85.62 95 ASN A N 1
ATOM 716 C CA . ASN A 1 95 ? -13.484 10.062 -8.305 1 85.62 95 ASN A CA 1
ATOM 717 C C . ASN A 1 95 ? -14.656 10.125 -9.281 1 85.62 95 ASN A C 1
ATOM 719 O O . ASN A 1 95 ? -14.594 10.82 -10.297 1 85.62 95 ASN A O 1
ATOM 723 N N . LEU A 1 96 ? -15.695 9.438 -9.25 1 81.56 96 LEU A N 1
ATOM 724 C CA . LEU A 1 96 ? -16.875 9.414 -10.125 1 81.56 96 LEU A CA 1
ATOM 725 C C . LEU A 1 96 ? -17.828 10.555 -9.781 1 81.56 96 LEU A C 1
ATOM 727 O O . LEU A 1 96 ? -18.828 10.742 -10.461 1 81.56 96 LEU A O 1
ATOM 731 N N . GLY A 1 97 ? -17.172 11.688 -9.406 1 65.62 97 GLY A N 1
ATOM 732 C CA . GLY A 1 97 ? -17.906 12.93 -9.242 1 65.62 97 GLY A CA 1
ATOM 733 C C . GLY A 1 97 ? -19.109 12.789 -8.328 1 65.62 97 GLY A C 1
ATOM 734 O O . GLY A 1 97 ? -19.609 11.68 -8.102 1 65.62 97 GLY A O 1
ATOM 735 N N . GLY A 1 98 ? -19.172 13.516 -7.242 1 55.31 98 GLY A N 1
ATOM 736 C CA . GLY A 1 98 ? -20.531 13.891 -6.887 1 55.31 98 GLY A CA 1
ATOM 737 C C . GLY A 1 98 ? -21.25 14.648 -7.988 1 55.31 98 GLY A C 1
ATOM 738 O O . GLY A 1 98 ? -20.672 14.883 -9.055 1 55.31 98 GLY A O 1
ATOM 739 N N . LYS A 1 99 ? -22.562 15.203 -7.957 1 46.28 99 LYS A N 1
ATOM 740 C CA . LYS A 1 99 ? -23.172 16.125 -8.898 1 46.28 99 LYS A CA 1
ATOM 741 C C . LYS A 1 99 ? -22.203 17.219 -9.32 1 46.28 99 LYS A C 1
ATOM 743 O O . LYS A 1 99 ? -21.344 17.641 -8.531 1 46.28 99 LYS A O 1
ATOM 748 N N . LYS A 1 100 ? -22.062 17.703 -10.711 1 39 100 LYS A N 1
ATOM 749 C CA . LYS A 1 100 ? -21.594 18.906 -11.391 1 39 100 LYS A CA 1
ATOM 750 C C . LYS A 1 100 ? -21.828 20.141 -10.539 1 39 100 LYS A C 1
ATOM 752 O O . LYS A 1 100 ? -22.969 20.453 -10.195 1 39 100 LYS A O 1
ATOM 757 N N . GLY A 1 101 ? -20.875 20.734 -9.734 1 40.66 101 GLY A N 1
ATOM 758 C CA . GLY A 1 101 ? -20.891 21.922 -8.875 1 40.66 101 GLY A CA 1
ATOM 759 C C . GLY A 1 101 ? -20.281 21.672 -7.508 1 40.66 101 GLY A C 1
ATOM 760 O O . GLY A 1 101 ? -20.094 22.594 -6.723 1 40.66 101 GLY A O 1
ATOM 761 N N . GLU A 1 102 ? -20.484 20.578 -6.984 1 42.62 102 GLU A N 1
ATOM 762 C CA . GLU A 1 102 ? -19.953 20.469 -5.625 1 42.62 102 GLU A CA 1
ATOM 763 C C . GLU A 1 102 ? -18.469 20.125 -5.637 1 42.62 102 GLU A C 1
ATOM 765 O O . GLU A 1 102 ? -18.062 19.141 -6.273 1 42.62 102 GLU A O 1
ATOM 770 N N . GLN A 1 103 ? -17.625 21.062 -5.906 1 43.53 103 GLN A N 1
ATOM 771 C CA . GLN A 1 103 ? -16.203 20.875 -5.617 1 43.53 103 GLN A CA 1
ATOM 772 C C . GLN A 1 103 ? -15.992 19.828 -4.539 1 43.53 103 GLN A C 1
ATOM 774 O O . GLN A 1 103 ? -16.359 20.031 -3.381 1 43.53 103 GLN A O 1
ATOM 779 N N . VAL A 1 104 ? -16.219 18.672 -4.746 1 44.5 104 VAL A N 1
ATOM 780 C CA . VAL A 1 104 ? -15.945 17.656 -3.74 1 44.5 104 VAL A CA 1
ATOM 781 C C . VAL A 1 104 ? -14.539 17.844 -3.174 1 44.5 104 VAL A C 1
ATOM 783 O O . VAL A 1 104 ? -13.555 17.688 -3.895 1 44.5 104 VAL A O 1
ATOM 786 N N . LYS A 1 105 ? -14.227 18.891 -2.535 1 47.91 105 LYS A N 1
ATOM 787 C CA . LYS A 1 105 ? -13.062 18.812 -1.657 1 47.91 105 LYS A CA 1
ATOM 788 C C . LYS A 1 105 ? -12.758 17.375 -1.271 1 47.91 105 LYS A C 1
ATOM 790 O O . LYS A 1 105 ? -13.516 16.75 -0.521 1 47.91 105 LYS A O 1
ATOM 795 N N . THR A 1 106 ? -12.18 16.641 -2.277 1 56.56 106 THR A N 1
ATOM 796 C CA . THR A 1 106 ? -12.016 15.219 -2.023 1 56.56 106 THR A CA 1
ATOM 797 C C . THR A 1 106 ? -11.102 14.984 -0.825 1 56.56 106 THR A C 1
ATOM 799 O O . THR A 1 106 ? -9.969 15.484 -0.793 1 56.56 106 THR A O 1
ATOM 802 N N . GLU A 1 107 ? -11.602 14.656 0.278 1 78.19 107 GLU A N 1
ATOM 803 C CA . GLU A 1 107 ? -10.984 14.43 1.584 1 78.19 107 GLU A CA 1
ATOM 804 C C . GLU A 1 107 ? -9.984 13.281 1.532 1 78.19 107 GLU A C 1
ATOM 806 O O . GLU A 1 107 ? -9.305 13 2.521 1 78.19 107 GLU A O 1
ATOM 811 N N . ARG A 1 108 ? -9.828 12.828 0.201 1 89 108 ARG A N 1
ATOM 812 C CA . ARG A 1 108 ? -8.867 11.734 0.117 1 89 108 ARG A CA 1
ATOM 813 C C . ARG A 1 108 ? -8.273 11.641 -1.283 1 89 108 ARG A C 1
ATOM 815 O O . ARG A 1 108 ? -8.836 12.156 -2.244 1 89 108 ARG A O 1
ATOM 822 N N . SER A 1 109 ? -7.117 11.172 -1.455 1 92.62 109 SER A N 1
ATOM 823 C CA . SER A 1 109 ? -6.465 10.797 -2.705 1 92.62 109 SER A CA 1
ATOM 824 C C . SER A 1 109 ? -6.406 9.281 -2.859 1 92.62 109 SER A C 1
ATOM 826 O O . SER A 1 109 ? -5.949 8.57 -1.955 1 92.62 109 SER A O 1
ATOM 828 N N . ILE A 1 110 ? -6.852 8.812 -4.027 1 95 110 ILE A N 1
ATOM 829 C CA . ILE A 1 110 ? -6.898 7.375 -4.27 1 95 110 ILE A CA 1
ATOM 830 C C . ILE A 1 110 ? -6.082 7.035 -5.516 1 95 110 ILE A C 1
ATOM 832 O O . ILE A 1 110 ? -6.18 7.723 -6.535 1 95 110 ILE A O 1
ATOM 836 N N . LEU A 1 111 ? -5.277 6.039 -5.426 1 95.75 111 LEU A N 1
ATOM 837 C CA . LEU A 1 111 ? -4.535 5.473 -6.551 1 95.75 111 LEU A CA 1
ATOM 838 C C . LEU A 1 111 ? -4.801 3.975 -6.672 1 95.75 111 LEU A C 1
ATOM 840 O O . LEU A 1 111 ? -4.715 3.24 -5.688 1 95.75 111 LEU A O 1
ATOM 844 N N . ILE A 1 112 ? -5.184 3.535 -7.855 1 96.62 112 ILE A N 1
ATOM 845 C CA . ILE A 1 112 ? -5.383 2.117 -8.125 1 96.62 112 ILE A CA 1
ATOM 846 C C . ILE A 1 112 ? -4.402 1.649 -9.195 1 96.62 112 ILE A C 1
ATOM 848 O O . ILE A 1 112 ? -4.203 2.332 -10.203 1 96.62 112 ILE A O 1
ATOM 852 N N . GLN A 1 113 ? -3.807 0.528 -8.961 1 96 113 GLN A N 1
ATOM 853 C CA . GLN A 1 113 ? -2.891 -0.071 -9.922 1 96 113 GLN A CA 1
ATOM 854 C C . GLN A 1 113 ? -3.256 -1.526 -10.203 1 96 113 GLN A C 1
ATOM 856 O O . GLN A 1 113 ? -3.42 -2.318 -9.266 1 96 113 GLN A O 1
ATOM 861 N N . ASP A 1 114 ? -3.402 -1.797 -11.438 1 95.88 114 ASP A N 1
ATOM 862 C CA . ASP A 1 114 ? -3.516 -3.184 -11.883 1 95.88 114 ASP A CA 1
ATOM 863 C C . ASP A 1 114 ? -2.154 -3.738 -12.297 1 95.88 114 ASP A C 1
ATOM 865 O O . ASP A 1 114 ? -1.579 -3.307 -13.297 1 95.88 114 ASP A O 1
ATOM 869 N N . VAL A 1 115 ? -1.753 -4.719 -11.508 1 95.69 115 VAL A N 1
ATOM 870 C CA . VAL A 1 115 ? -0.416 -5.266 -11.711 1 95.69 115 VAL A CA 1
ATOM 871 C C . VAL A 1 115 ? -0.514 -6.648 -12.344 1 95.69 115 VAL A C 1
ATOM 873 O O . VAL A 1 115 ? 0.466 -7.398 -12.375 1 95.69 115 VAL A O 1
ATOM 876 N N . SER A 1 116 ? -1.629 -7.117 -12.695 1 92.94 116 SER A N 1
ATOM 877 C CA . SER A 1 116 ? -1.873 -8.469 -13.195 1 92.94 116 SER A CA 1
ATOM 878 C C . SER A 1 116 ? -1.21 -8.672 -14.555 1 92.94 116 SER A C 1
ATOM 880 O O . SER A 1 116 ? -0.667 -9.75 -14.828 1 92.94 116 SER A O 1
ATOM 882 N N . ASP A 1 117 ? -1.266 -7.656 -15.352 1 83.75 117 ASP A N 1
ATOM 883 C CA . ASP A 1 117 ? -0.76 -7.766 -16.719 1 83.75 117 ASP A CA 1
ATOM 884 C C . ASP A 1 117 ? -1.053 -9.148 -17.297 1 83.75 117 ASP A C 1
ATOM 886 O O . ASP A 1 117 ? -2.201 -9.594 -17.297 1 83.75 117 ASP A O 1
ATOM 890 N N . ASP A 1 118 ? -0.205 -9.875 -17.938 1 86.62 118 ASP A N 1
ATOM 891 C CA . ASP A 1 118 ? -0.365 -11.195 -18.547 1 86.62 118 ASP A CA 1
ATOM 892 C C . ASP A 1 118 ? 0.2 -12.281 -17.625 1 86.62 118 ASP A C 1
ATOM 894 O O . ASP A 1 118 ? 0.783 -13.258 -18.109 1 86.62 118 ASP A O 1
ATOM 898 N N . ARG A 1 119 ? -0.122 -12.125 -16.359 1 91.88 119 ARG A N 1
ATOM 899 C CA . ARG A 1 119 ? 0.409 -13.055 -15.367 1 91.88 119 ARG A CA 1
ATOM 900 C C . ARG A 1 119 ? -0.649 -14.07 -14.945 1 91.88 119 ARG A C 1
ATOM 902 O O . ARG A 1 119 ? -1.849 -13.812 -15.07 1 91.88 119 ARG A O 1
ATOM 909 N N . PRO A 1 120 ? -0.155 -15.203 -14.523 1 94.94 120 PRO A N 1
ATOM 910 C CA . PRO A 1 120 ? -1.103 -16.188 -13.984 1 94.94 120 PRO A CA 1
ATOM 911 C C . PRO A 1 120 ? -1.596 -15.82 -12.586 1 94.94 120 PRO A C 1
ATOM 913 O O . PRO A 1 120 ? -1.624 -16.672 -11.695 1 94.94 120 PRO A O 1
ATOM 916 N N . SER A 1 121 ? -1.94 -14.578 -12.422 1 96.62 121 SER A N 1
ATOM 917 C CA . SER A 1 121 ? -2.453 -14.062 -11.156 1 96.62 121 SER A CA 1
ATOM 918 C C . SER A 1 121 ? -3.162 -12.727 -11.359 1 96.62 121 SER A C 1
ATOM 920 O O . SER A 1 121 ? -2.93 -12.031 -12.352 1 96.62 121 SER A O 1
ATOM 922 N N . LYS A 1 122 ? -4.109 -12.5 -10.508 1 97.5 122 LYS A N 1
ATOM 923 C CA . LYS A 1 122 ? -4.648 -11.148 -10.336 1 97.5 122 LYS A CA 1
ATOM 924 C C . LYS A 1 122 ? -3.988 -10.438 -9.164 1 97.5 122 LYS A C 1
ATOM 926 O O . LYS A 1 122 ? -3.793 -11.031 -8.102 1 97.5 122 LYS A O 1
ATOM 931 N N . LEU A 1 123 ? -3.541 -9.219 -9.438 1 98.12 123 LEU A N 1
ATOM 932 C CA . LEU A 1 123 ? -2.912 -8.406 -8.398 1 98.12 123 LEU A CA 1
ATOM 933 C C . LEU A 1 123 ? -3.264 -6.934 -8.562 1 98.12 123 LEU A C 1
ATOM 935 O O . LEU A 1 123 ? -2.918 -6.32 -9.578 1 98.12 123 LEU A O 1
ATOM 939 N N . TYR A 1 124 ? -3.967 -6.406 -7.566 1 98.06 124 TYR A N 1
ATOM 940 C CA . TYR A 1 124 ? -4.359 -5 -7.551 1 98.06 124 TYR A CA 1
ATOM 941 C C . TYR A 1 124 ? -3.838 -4.301 -6.301 1 98.06 124 TYR A C 1
ATOM 943 O O . TYR A 1 124 ? -3.822 -4.887 -5.215 1 98.06 124 TYR A O 1
ATOM 951 N N . VAL A 1 125 ? -3.428 -3.062 -6.5 1 98.31 125 VAL A N 1
ATOM 952 C CA . VAL A 1 125 ? -3.018 -2.225 -5.379 1 98.31 125 VAL A CA 1
ATOM 953 C C . VAL A 1 125 ? -3.904 -0.984 -5.309 1 98.31 125 VAL A C 1
ATOM 955 O O . VAL A 1 125 ? -4.066 -0.271 -6.301 1 98.31 125 VAL A O 1
ATOM 958 N N . ILE A 1 126 ? -4.496 -0.754 -4.18 1 98.19 126 ILE A N 1
ATOM 959 C CA . ILE A 1 126 ? -5.223 0.475 -3.887 1 98.19 126 ILE A CA 1
ATOM 960 C C . ILE A 1 126 ? -4.508 1.252 -2.785 1 98.19 126 ILE A C 1
ATOM 962 O O . ILE A 1 126 ? -4.344 0.75 -1.67 1 98.19 126 ILE A O 1
ATOM 966 N N . ALA A 1 127 ? -4.051 2.422 -3.068 1 97.69 127 ALA A N 1
ATOM 967 C CA . ALA A 1 127 ? -3.469 3.322 -2.076 1 97.69 127 ALA A CA 1
ATOM 968 C C . ALA A 1 127 ? -4.387 4.516 -1.812 1 97.69 127 ALA A C 1
ATOM 970 O O . ALA A 1 127 ? -4.781 5.219 -2.744 1 97.69 127 ALA A O 1
ATOM 971 N N . ILE A 1 128 ? -4.754 4.672 -0.574 1 96.5 128 ILE A N 1
ATOM 972 C CA . ILE A 1 128 ? -5.668 5.73 -0.156 1 96.5 128 ILE A CA 1
ATOM 973 C C . ILE A 1 128 ? -4.969 6.656 0.835 1 96.5 128 ILE A C 1
ATOM 975 O O . ILE A 1 128 ? -4.477 6.207 1.873 1 96.5 128 ILE A O 1
ATOM 979 N N . ASN A 1 129 ? -4.949 7.945 0.514 1 95 129 ASN A N 1
ATOM 980 C CA . ASN A 1 129 ? -4.371 8.938 1.418 1 95 129 ASN A CA 1
ATOM 981 C C . ASN A 1 129 ? -5.402 9.969 1.853 1 95 129 ASN A C 1
ATOM 983 O O . ASN A 1 129 ? -6.109 10.539 1.017 1 95 129 ASN A O 1
ATOM 987 N N . GLU A 1 130 ? -5.449 10.086 3.102 1 92.81 130 GLU A N 1
ATOM 988 C CA . GLU A 1 130 ? -6.223 11.156 3.725 1 92.81 130 GLU A CA 1
ATOM 989 C C . GLU A 1 130 ? -5.32 12.102 4.512 1 92.81 130 GLU A C 1
ATOM 991 O O . GLU A 1 130 ? -4.105 11.898 4.57 1 92.81 130 GLU A O 1
ATOM 996 N N . ALA A 1 131 ? -5.852 13.117 5.105 1 89.44 131 ALA A N 1
ATOM 997 C CA . ALA A 1 131 ? -5.043 14.141 5.777 1 89.44 131 ALA A CA 1
ATOM 998 C C . ALA A 1 131 ? -4.203 13.523 6.895 1 89.44 131 ALA A C 1
ATOM 1000 O O . ALA A 1 131 ? -3.047 13.906 7.086 1 89.44 131 ALA A O 1
ATOM 1001 N N . LYS A 1 132 ? -4.785 12.492 7.582 1 90.69 132 LYS A N 1
ATOM 1002 C CA . LYS A 1 132 ? -4.098 11.992 8.773 1 90.69 132 LYS A CA 1
ATOM 1003 C C . LYS A 1 132 ? -3.926 10.477 8.711 1 90.69 132 LYS A C 1
ATOM 1005 O O . LYS A 1 132 ? -3.662 9.836 9.727 1 90.69 132 LYS A O 1
ATOM 1010 N N . SER A 1 133 ? -4.148 9.945 7.551 1 93.75 133 SER A N 1
ATOM 1011 C CA . SER A 1 133 ? -4.039 8.492 7.477 1 93.75 133 SER A CA 1
ATOM 1012 C C . SER A 1 133 ? -3.697 8.031 6.062 1 93.75 133 SER A C 1
ATOM 1014 O O . SER A 1 133 ? -3.953 8.75 5.094 1 93.75 133 SER A O 1
ATOM 1016 N N . SER A 1 134 ? -3.115 6.945 5.992 1 96.38 134 SER A N 1
ATOM 1017 C CA . SER A 1 134 ? -2.855 6.242 4.738 1 96.38 134 SER A CA 1
ATOM 1018 C C . SER A 1 134 ? -3.254 4.773 4.836 1 96.38 134 SER A C 1
ATOM 1020 O O . SER A 1 134 ? -2.955 4.109 5.832 1 96.38 134 SER A O 1
ATOM 1022 N N . THR A 1 135 ? -3.965 4.262 3.83 1 97.31 135 THR A N 1
ATOM 1023 C CA . THR A 1 135 ? -4.398 2.869 3.764 1 97.31 135 THR A CA 1
ATOM 1024 C C . THR A 1 135 ? -3.943 2.225 2.457 1 97.31 135 THR A C 1
ATOM 1026 O O . THR A 1 135 ? -4.031 2.838 1.393 1 97.31 135 THR A O 1
ATOM 1029 N N . THR A 1 136 ? -3.443 1.05 2.545 1 98.38 136 THR A N 1
ATOM 1030 C CA . THR A 1 136 ? -3.145 0.25 1.361 1 98.38 136 THR A CA 1
ATOM 1031 C C . THR A 1 136 ? -3.928 -1.061 1.384 1 98.38 136 THR A C 1
ATOM 1033 O O . THR A 1 136 ? -3.973 -1.744 2.408 1 98.38 136 THR A O 1
ATOM 1036 N N . LEU A 1 137 ? -4.551 -1.36 0.327 1 98.62 137 LEU A N 1
ATOM 1037 C CA . LEU A 1 137 ? -5.16 -2.66 0.071 1 98.62 137 LEU A CA 1
ATOM 1038 C C . LEU A 1 137 ? -4.48 -3.357 -1.104 1 98.62 137 LEU A C 1
ATOM 1040 O O . LEU A 1 137 ? -4.367 -2.783 -2.189 1 98.62 137 LEU A O 1
ATOM 1044 N N . VAL A 1 138 ? -4.004 -4.516 -0.902 1 98.69 138 VAL A N 1
ATOM 1045 C CA . VAL A 1 138 ? -3.453 -5.352 -1.966 1 98.69 138 VAL A CA 1
ATOM 1046 C C . VAL A 1 138 ? -4.328 -6.586 -2.162 1 98.69 138 VAL A C 1
ATOM 1048 O O . VAL A 1 138 ? -4.449 -7.422 -1.263 1 98.69 138 VAL A O 1
ATOM 1051 N N . VAL A 1 139 ? -4.898 -6.652 -3.281 1 98.62 139 VAL A N 1
ATOM 1052 C CA . VAL A 1 139 ? -5.809 -7.742 -3.625 1 98.62 139 VAL A CA 1
ATOM 1053 C C . VAL A 1 139 ? -5.113 -8.711 -4.582 1 98.62 139 VAL A C 1
ATOM 1055 O O . VAL A 1 139 ? -4.684 -8.32 -5.668 1 98.62 139 VAL A O 1
ATOM 1058 N N . SER A 1 140 ? -5.094 -9.969 -4.184 1 98.38 140 SER A N 1
ATOM 1059 C CA . SER A 1 140 ? -4.316 -10.891 -5.008 1 98.38 140 SER A CA 1
ATOM 1060 C C . SER A 1 140 ? -4.969 -12.273 -5.059 1 98.38 140 SER A C 1
ATOM 1062 O O . SER A 1 140 ? -5.531 -12.734 -4.062 1 98.38 140 SER A O 1
ATOM 1064 N N . ARG A 1 141 ? -4.828 -12.898 -6.184 1 98 141 ARG A N 1
ATOM 1065 C CA . ARG A 1 141 ? -5.211 -14.289 -6.375 1 98 141 ARG A CA 1
ATOM 1066 C C . ARG A 1 141 ? -4.395 -14.93 -7.488 1 98 141 ARG A C 1
ATOM 1068 O O . ARG A 1 141 ? -4.355 -14.422 -8.609 1 98 141 ARG A O 1
ATOM 1075 N N . VAL A 1 142 ? -3.775 -15.984 -7.176 1 97.12 142 VAL A N 1
ATOM 1076 C CA . VAL A 1 142 ? -3.023 -16.734 -8.18 1 97.12 142 VAL A CA 1
ATOM 1077 C C . VAL A 1 142 ? -3.936 -17.734 -8.867 1 97.12 142 VAL A C 1
ATOM 1079 O O . VAL A 1 142 ? -4.859 -18.266 -8.25 1 97.12 142 VAL A O 1
ATOM 1082 N N . ASP A 1 143 ? -3.57 -17.969 -10.109 1 94.62 143 ASP A N 1
ATOM 1083 C CA . ASP A 1 143 ? -4.348 -18.969 -10.836 1 94.62 143 ASP A CA 1
ATOM 1084 C C . ASP A 1 143 ? -4.316 -20.312 -10.109 1 94.62 143 ASP A C 1
ATOM 1086 O O . ASP A 1 143 ? -3.25 -20.781 -9.703 1 94.62 143 ASP A O 1
ATOM 1090 N N . GLY A 1 144 ? -5.492 -20.859 -9.891 1 92.69 144 GLY A N 1
ATOM 1091 C CA . GLY A 1 144 ? -5.586 -22.156 -9.234 1 92.69 144 GLY A CA 1
ATOM 1092 C C . GLY A 1 144 ? -5.926 -22.047 -7.762 1 92.69 144 GLY A C 1
ATOM 1093 O O . GLY A 1 144 ? -6.305 -23.047 -7.133 1 92.69 144 GLY A O 1
ATOM 1094 N N . GLU A 1 145 ? -5.809 -20.875 -7.195 1 95.88 145 GLU A N 1
ATOM 1095 C CA . GLU A 1 145 ? -6.184 -20.703 -5.793 1 95.88 145 GLU A CA 1
ATOM 1096 C C . GLU A 1 145 ? -7.699 -20.625 -5.633 1 95.88 145 GLU A C 1
ATOM 1098 O O . GLU A 1 145 ? -8.391 -20.109 -6.508 1 95.88 145 GLU A O 1
ATOM 1103 N N . ASP A 1 146 ? -8.102 -21.016 -4.379 1 95 146 ASP A N 1
ATOM 1104 C CA . ASP A 1 146 ? -9.539 -21 -4.105 1 95 146 ASP A CA 1
ATOM 1105 C C . ASP A 1 146 ? -9.945 -19.75 -3.342 1 95 146 ASP A C 1
ATOM 1107 O O . ASP A 1 146 ? -11.133 -19.516 -3.105 1 95 146 ASP A O 1
ATOM 1111 N N . VAL A 1 147 ? -8.859 -18.953 -2.99 1 96.31 147 VAL A N 1
ATOM 1112 C CA . VAL A 1 147 ? -9.234 -17.781 -2.207 1 96.31 147 VAL A CA 1
ATOM 1113 C C . VAL A 1 147 ? -8.492 -16.562 -2.736 1 96.31 147 VAL A C 1
ATOM 1115 O O . VAL A 1 147 ? -7.387 -16.672 -3.266 1 96.31 147 VAL A O 1
ATOM 1118 N N . THR A 1 148 ? -9.18 -15.453 -2.654 1 97.69 148 THR A N 1
ATOM 1119 C CA . THR A 1 148 ? -8.57 -14.141 -2.834 1 97.69 148 THR A CA 1
ATOM 1120 C C . THR A 1 148 ? -8.047 -13.602 -1.507 1 97.69 148 THR A C 1
ATOM 1122 O O . THR A 1 148 ? -8.711 -13.719 -0.476 1 97.69 148 THR A O 1
ATOM 1125 N N . ARG A 1 149 ? -6.898 -13.102 -1.527 1 97.31 149 ARG A N 1
ATOM 1126 C CA . ARG A 1 149 ? -6.32 -12.492 -0.337 1 97.31 149 ARG A CA 1
ATOM 1127 C C . ARG A 1 149 ? -6.34 -10.969 -0.443 1 97.31 149 ARG A C 1
ATOM 1129 O O . ARG A 1 149 ? -6.039 -10.414 -1.502 1 97.31 149 ARG A O 1
ATOM 1136 N N . ILE A 1 150 ? -6.672 -10.344 0.652 1 98.06 150 ILE A N 1
ATOM 1137 C CA . ILE A 1 150 ? -6.637 -8.891 0.795 1 98.06 150 ILE A CA 1
ATOM 1138 C C . ILE A 1 150 ? -5.68 -8.508 1.92 1 98.06 150 ILE A C 1
ATOM 1140 O O . ILE A 1 150 ? -5.977 -8.727 3.098 1 98.06 150 ILE A O 1
ATOM 1144 N N . ALA A 1 151 ? -4.5 -8.008 1.555 1 98.06 151 ALA A N 1
ATOM 1145 C CA . ALA A 1 151 ? -3.605 -7.441 2.561 1 98.06 151 ALA A CA 1
ATOM 1146 C C . ALA A 1 151 ? -3.951 -5.984 2.846 1 98.06 151 ALA A C 1
ATOM 1148 O O . ALA A 1 151 ? -3.969 -5.152 1.934 1 98.06 151 ALA A O 1
ATOM 1149 N N . TRP A 1 152 ? -4.273 -5.727 4.059 1 97.94 152 TRP A N 1
ATOM 1150 C CA . TRP A 1 152 ? -4.625 -4.391 4.523 1 97.94 152 TRP A CA 1
ATOM 1151 C C . TRP A 1 152 ? -3.523 -3.812 5.41 1 97.94 152 TRP A C 1
ATOM 1153 O O . TRP A 1 152 ? -3.008 -4.5 6.293 1 97.94 152 TRP A O 1
ATOM 1163 N N . SER A 1 153 ? -3.049 -2.625 5.117 1 96.94 153 SER A N 1
ATOM 1164 C CA . SER A 1 153 ? -2.178 -1.855 6 1 96.94 153 SER A CA 1
ATOM 1165 C C . SER A 1 153 ? -2.707 -0.44 6.203 1 96.94 153 SER A C 1
ATOM 1167 O O . SER A 1 153 ? -3.268 0.157 5.281 1 96.94 153 SER A O 1
ATOM 1169 N N . ASN A 1 154 ? -2.48 0.065 7.387 1 96.38 154 ASN A N 1
ATOM 1170 C CA . ASN A 1 154 ? -2.986 1.387 7.738 1 96.38 154 ASN A CA 1
ATOM 1171 C C . ASN A 1 154 ? -2.023 2.131 8.656 1 96.38 154 ASN A C 1
ATOM 1173 O O . ASN A 1 154 ? -1.428 1.532 9.555 1 96.38 154 ASN A O 1
ATOM 1177 N N . TYR A 1 155 ? -1.787 3.311 8.328 1 95.56 155 TYR A N 1
ATOM 1178 C CA . TYR A 1 155 ? -1.15 4.297 9.195 1 95.56 155 TYR A CA 1
ATOM 1179 C C . TYR A 1 155 ? -2.117 5.422 9.539 1 95.56 155 TYR A C 1
ATOM 1181 O O . TYR A 1 155 ? -2.746 6.004 8.656 1 95.56 155 TYR A O 1
ATOM 1189 N N . ARG A 1 156 ? -2.17 5.711 10.859 1 94.81 156 ARG A N 1
ATOM 1190 C CA . ARG A 1 156 ? -3.119 6.738 11.289 1 94.81 156 ARG A CA 1
ATOM 1191 C C . ARG A 1 156 ? -2.543 7.578 12.422 1 94.81 156 ARG A C 1
ATOM 1193 O O . ARG A 1 156 ? -2.166 7.047 13.469 1 94.81 156 ARG A O 1
ATOM 1200 N N . GLU A 1 157 ? -2.561 8.875 12.172 1 91.75 157 GLU A N 1
ATOM 1201 C CA . GLU A 1 157 ? -2.17 9.797 13.227 1 91.75 157 GLU A CA 1
ATOM 1202 C C . GLU A 1 157 ? -3.266 9.914 14.289 1 91.75 157 GLU A C 1
ATOM 1204 O O . GLU A 1 157 ? -4.453 9.922 13.961 1 91.75 157 GLU A O 1
ATOM 1209 N N . ILE A 1 158 ? -2.771 10 15.539 1 87.81 158 ILE A N 1
ATOM 1210 C CA . ILE A 1 158 ? -3.729 10.133 16.641 1 87.81 158 ILE A CA 1
ATOM 1211 C C . ILE A 1 158 ? -3.482 11.438 17.375 1 87.81 158 ILE A C 1
ATOM 1213 O O . ILE A 1 158 ? -2.35 11.93 17.438 1 87.81 158 ILE A O 1
ATOM 1217 N N . MET B 1 1 ? 45.375 94.875 0.174 1 36.78 1 MET B N 1
ATOM 1218 C CA . MET B 1 1 ? 45.281 93.812 -0.874 1 36.78 1 MET B CA 1
ATOM 1219 C C . MET B 1 1 ? 44.906 92.5 -0.292 1 36.78 1 MET B C 1
ATOM 1221 O O . MET B 1 1 ? 45.719 91.812 0.383 1 36.78 1 MET B O 1
ATOM 1225 N N . LEU B 1 2 ? 43.594 92.375 0.208 1 49.59 2 LEU B N 1
ATOM 1226 C CA . LEU B 1 2 ? 42.906 91.25 0.9 1 49.59 2 LEU B CA 1
ATOM 1227 C C . LEU B 1 2 ? 42.719 90.062 -0.024 1 49.59 2 LEU B C 1
ATOM 1229 O O . LEU B 1 2 ? 42.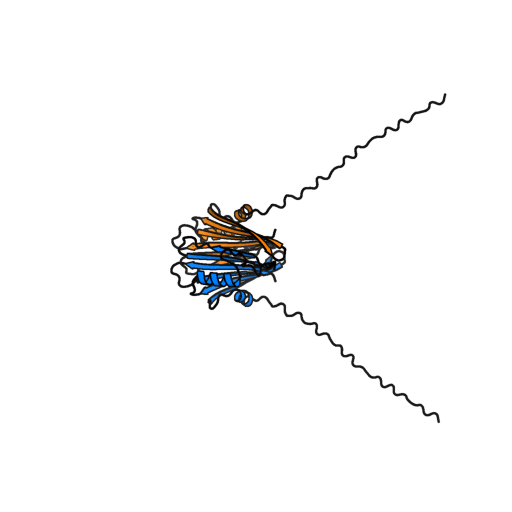125 90.188 -1.098 1 49.59 2 LEU B O 1
ATOM 1233 N N . LYS B 1 3 ? 43.719 89.125 -0.019 1 49.75 3 LYS B N 1
ATOM 1234 C CA . LYS B 1 3 ? 43.75 87.812 -0.721 1 49.75 3 LYS B CA 1
ATOM 1235 C C . LYS B 1 3 ? 42.531 87 -0.365 1 49.75 3 LYS B C 1
ATOM 1237 O O . LYS B 1 3 ? 42.25 86.75 0.812 1 49.75 3 LYS B O 1
ATOM 1242 N N . HIS B 1 4 ? 41.406 87.062 -1.185 1 53.59 4 HIS B N 1
ATOM 1243 C CA . HIS B 1 4 ? 40.219 86.25 -1.158 1 53.59 4 HIS B CA 1
ATOM 1244 C C . HIS B 1 4 ? 40.562 84.75 -1.38 1 53.59 4 HIS B C 1
ATOM 1246 O O . HIS B 1 4 ? 41.156 84.438 -2.416 1 53.59 4 HIS B O 1
ATOM 1252 N N . MET B 1 5 ? 40.875 84 -0.289 1 43.41 5 MET B N 1
ATOM 1253 C CA . MET B 1 5 ? 41.125 82.562 -0.32 1 43.41 5 MET B CA 1
ATOM 1254 C C . MET B 1 5 ? 39.875 81.812 -0.753 1 43.41 5 MET B C 1
ATOM 1256 O O . MET B 1 5 ? 38.812 81.938 -0.132 1 43.41 5 MET B O 1
ATOM 1260 N N . ILE B 1 6 ? 39.625 81.625 -2.057 1 46.31 6 ILE B N 1
ATOM 1261 C CA . ILE B 1 6 ? 38.562 80.75 -2.613 1 46.31 6 ILE B CA 1
ATOM 1262 C C . ILE B 1 6 ? 38.688 79.312 -2.125 1 46.31 6 ILE B C 1
ATOM 1264 O O . ILE B 1 6 ? 39.719 78.688 -2.342 1 46.31 6 I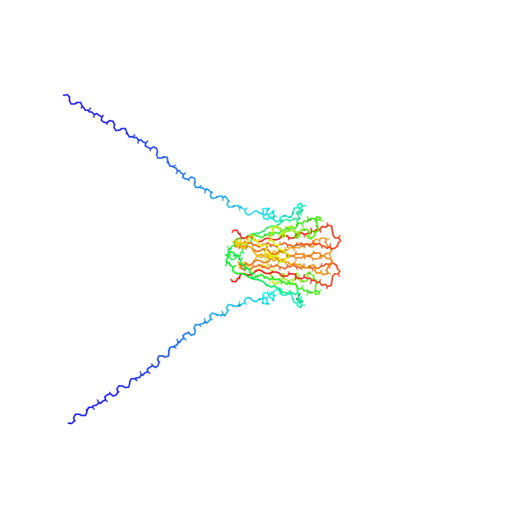LE B O 1
ATOM 1268 N N . ILE B 1 7 ? 38.031 79 -0.991 1 48.12 7 ILE B N 1
ATOM 1269 C CA . ILE B 1 7 ? 37.938 77.625 -0.494 1 48.12 7 ILE B CA 1
ATOM 1270 C C . ILE B 1 7 ? 37.156 76.75 -1.477 1 48.12 7 ILE B C 1
ATOM 1272 O O . ILE B 1 7 ? 35.969 77.062 -1.748 1 48.12 7 ILE B O 1
ATOM 1276 N N . LEU B 1 8 ? 37.812 76.188 -2.494 1 48.12 8 LEU B N 1
ATOM 1277 C CA . LEU B 1 8 ? 37.219 75.188 -3.383 1 48.12 8 LEU B CA 1
ATOM 1278 C C . LEU B 1 8 ? 36.719 74 -2.594 1 48.12 8 LEU B C 1
ATOM 1280 O O . LEU B 1 8 ? 37.531 73.312 -1.94 1 48.12 8 LEU B O 1
ATOM 1284 N N . SER B 1 9 ? 35.469 74.062 -2.148 1 52.38 9 SER B N 1
ATOM 1285 C CA . SER B 1 9 ? 34.781 72.875 -1.533 1 52.38 9 SER B CA 1
ATOM 1286 C C . SER B 1 9 ? 34.688 71.75 -2.514 1 52.38 9 SER B C 1
ATOM 1288 O O . SER B 1 9 ? 34.062 71.875 -3.574 1 52.38 9 SER B O 1
ATOM 1290 N N . THR B 1 10 ? 35.719 70.875 -2.641 1 53.75 10 THR B N 1
ATOM 1291 C CA . THR B 1 10 ? 35.625 69.625 -3.412 1 53.75 10 THR B CA 1
ATOM 1292 C C . THR B 1 10 ? 34.5 68.75 -2.902 1 53.75 10 THR B C 1
ATOM 1294 O O . THR B 1 10 ? 34.5 68.312 -1.742 1 53.75 10 THR B O 1
ATOM 1297 N N . LEU B 1 11 ? 33.312 68.875 -3.504 1 53.34 11 LEU B N 1
ATOM 1298 C CA . LEU B 1 11 ? 32.188 67.938 -3.273 1 53.34 11 LEU B CA 1
ATOM 1299 C C . LEU B 1 11 ? 32.562 66.562 -3.676 1 53.34 11 LEU B C 1
ATOM 1301 O O . LEU B 1 11 ? 32.875 66.25 -4.844 1 53.34 11 LEU B O 1
ATOM 1305 N N . ILE B 1 12 ? 33.156 65.75 -2.746 1 50.91 12 ILE B N 1
ATOM 1306 C CA . ILE B 1 12 ? 33.406 64.375 -2.98 1 50.91 12 ILE B CA 1
ATOM 1307 C C . ILE B 1 12 ? 32.094 63.625 -3.189 1 50.91 12 ILE B C 1
ATOM 1309 O O . ILE B 1 12 ? 31.25 63.594 -2.297 1 50.91 12 ILE B O 1
ATOM 1313 N N . LEU B 1 13 ? 31.656 63.469 -4.418 1 55.28 13 LEU B N 1
ATOM 1314 C CA . LEU B 1 13 ? 30.562 62.562 -4.758 1 55.28 13 LEU B CA 1
ATOM 1315 C C . LEU B 1 13 ? 30.891 61.125 -4.355 1 55.28 13 LEU B C 1
ATOM 1317 O O . LEU B 1 13 ? 31.812 60.531 -4.91 1 55.28 13 LEU B O 1
ATOM 1321 N N . VAL B 1 14 ? 30.562 60.75 -3.111 1 56.16 14 VAL B N 1
ATOM 1322 C CA . VAL B 1 14 ? 30.656 59.344 -2.721 1 56.16 14 VAL B CA 1
ATOM 1323 C C . VAL B 1 14 ? 29.641 58.531 -3.52 1 56.16 14 VAL B C 1
ATOM 1325 O O . VAL B 1 14 ? 28.438 58.781 -3.473 1 56.16 14 VAL B O 1
ATOM 1328 N N . PRO B 1 15 ? 30.125 57.781 -4.562 1 53.44 15 PRO B N 1
ATOM 1329 C CA . PRO B 1 15 ? 29.188 56.875 -5.207 1 53.44 15 PRO B CA 1
ATOM 1330 C C . PRO B 1 15 ? 28.531 55.906 -4.219 1 53.44 15 PRO B C 1
ATOM 1332 O O . PRO B 1 15 ? 29.234 55.219 -3.459 1 53.44 15 PRO B O 1
ATOM 1335 N N . LEU B 1 16 ? 27.312 56.156 -3.814 1 54 16 LEU B N 1
ATOM 1336 C CA . LEU B 1 16 ? 26.5 55.188 -3.098 1 54 16 LEU B CA 1
ATOM 1337 C C . LEU B 1 16 ? 26.438 53.875 -3.867 1 54 16 LEU B C 1
ATOM 1339 O O . LEU B 1 16 ? 25.828 53.781 -4.938 1 54 16 LEU B O 1
ATOM 1343 N N . VAL B 1 17 ? 27.5 53.031 -3.785 1 51.41 17 VAL B N 1
ATOM 1344 C CA . VAL B 1 17 ? 27.359 51.656 -4.262 1 51.41 17 VAL B CA 1
ATOM 1345 C C . VAL B 1 17 ? 26.141 51 -3.635 1 51.41 17 VAL B C 1
ATOM 1347 O O . VAL B 1 17 ? 26.109 50.781 -2.426 1 51.41 17 VAL B O 1
ATOM 1350 N N . CYS B 1 18 ? 24.969 51.125 -4.195 1 47.22 18 CYS B N 1
ATOM 1351 C CA . CYS B 1 18 ? 23.812 50.281 -3.838 1 47.22 18 CYS B CA 1
ATOM 1352 C C . CYS B 1 18 ? 24.172 48.812 -3.891 1 47.22 18 CYS B C 1
ATOM 1354 O O . CYS B 1 18 ? 24.297 48.219 -4.973 1 47.22 18 CYS B O 1
ATOM 1356 N N . ILE B 1 19 ? 24.859 48.312 -2.871 1 48.16 19 ILE B N 1
ATOM 1357 C CA . ILE B 1 19 ? 24.922 46.875 -2.756 1 48.16 19 ILE B CA 1
ATOM 1358 C C . ILE B 1 19 ? 23.516 46.281 -2.846 1 48.16 19 ILE B C 1
ATOM 1360 O O . ILE B 1 19 ? 22.734 46.375 -1.897 1 48.16 19 ILE B O 1
ATOM 1364 N N . ARG B 1 20 ? 22.969 46.25 -4.07 1 48 20 ARG B N 1
ATOM 1365 C CA . ARG B 1 20 ? 21.812 45.375 -4.18 1 48 20 ARG B CA 1
ATOM 1366 C C . ARG B 1 20 ? 22.125 44 -3.592 1 48 20 ARG B C 1
ATOM 1368 O O . ARG B 1 20 ? 23 43.281 -4.078 1 48 20 ARG B O 1
ATOM 1375 N N . GLY B 1 21 ? 21.828 43.781 -2.334 1 44.56 21 GLY B N 1
ATOM 1376 C CA . GLY B 1 21 ? 21.828 42.406 -1.83 1 44.56 21 GLY B CA 1
ATOM 1377 C C . GLY B 1 21 ? 21.234 41.406 -2.795 1 44.56 21 GLY B C 1
ATOM 1378 O O . GLY B 1 21 ? 20.078 41.562 -3.221 1 44.56 21 GLY B O 1
ATOM 1379 N N . VAL B 1 22 ? 22.062 40.781 -3.615 1 44.62 22 VAL B N 1
ATOM 1380 C CA . VAL B 1 22 ? 21.531 39.594 -4.305 1 44.62 22 VAL B CA 1
ATOM 1381 C C . VAL B 1 22 ? 20.656 38.781 -3.352 1 44.62 22 VAL B C 1
ATOM 1383 O O . VAL B 1 22 ? 21.125 38.344 -2.303 1 44.62 22 VAL B O 1
ATOM 1386 N N . ALA B 1 23 ? 19.406 39.125 -3.277 1 42.31 23 ALA B N 1
ATOM 1387 C CA . ALA B 1 23 ? 18.531 38.156 -2.611 1 42.31 23 ALA B CA 1
ATOM 1388 C C . ALA B 1 23 ? 18.938 36.719 -2.965 1 42.31 23 ALA B C 1
ATOM 1390 O O . ALA B 1 23 ? 19.109 36.406 -4.141 1 42.31 23 ALA B O 1
ATOM 1391 N N . ASP B 1 24 ? 19.672 36.062 -2.172 1 44.25 24 ASP B N 1
ATOM 1392 C CA . ASP B 1 24 ? 19.844 34.625 -2.311 1 44.25 24 ASP B CA 1
ATOM 1393 C C . ASP B 1 24 ? 18.578 33.969 -2.832 1 44.25 24 ASP B C 1
ATOM 1395 O O . ASP B 1 24 ? 17.547 33.969 -2.162 1 44.25 24 ASP B O 1
ATOM 1399 N N . GLU B 1 25 ? 18.375 34.062 -4.145 1 44.88 25 GLU B N 1
ATOM 1400 C CA . GLU B 1 25 ? 17.312 33.219 -4.672 1 44.88 25 GLU B CA 1
ATOM 1401 C C . GLU B 1 25 ? 17.219 31.922 -3.9 1 44.88 25 GLU B C 1
ATOM 1403 O O . GLU B 1 25 ? 18.234 31.234 -3.688 1 44.88 25 GLU B O 1
ATOM 1408 N N . ALA B 1 26 ? 16.297 31.859 -2.92 1 43.62 26 ALA B N 1
ATOM 1409 C CA . ALA B 1 26 ? 16.062 30.562 -2.283 1 43.62 26 ALA B CA 1
ATOM 1410 C C . ALA B 1 26 ? 16.359 29.406 -3.244 1 43.62 26 ALA B C 1
ATOM 1412 O O . ALA B 1 26 ? 16.172 29.547 -4.457 1 43.62 26 ALA B O 1
ATOM 1413 N N . PRO B 1 27 ? 17.312 28.547 -2.98 1 45.25 27 PRO B N 1
ATOM 1414 C CA . PRO B 1 27 ? 17.516 27.422 -3.896 1 45.25 27 PRO B CA 1
ATOM 1415 C C . PRO B 1 27 ? 16.219 26.938 -4.527 1 45.25 27 PRO B C 1
ATOM 1417 O O . PRO B 1 27 ? 15.148 27.047 -3.914 1 45.25 27 PRO B O 1
ATOM 1420 N N . PRO B 1 28 ? 16.125 26.906 -5.824 1 41.44 28 PRO B N 1
ATOM 1421 C CA . PRO B 1 28 ? 14.891 26.406 -6.434 1 41.44 28 PRO B CA 1
ATOM 1422 C C . PRO B 1 28 ? 14.258 25.266 -5.637 1 41.44 28 PRO B C 1
ATOM 1424 O O . PRO B 1 28 ? 14.961 24.391 -5.141 1 41.44 28 PRO B O 1
ATOM 1427 N N . GLU B 1 29 ? 13.266 25.484 -4.883 1 45.53 29 GLU B N 1
ATOM 1428 C CA . GLU B 1 29 ? 12.531 24.359 -4.289 1 45.53 29 GLU B CA 1
ATOM 1429 C C . GLU B 1 29 ? 12.664 23.094 -5.137 1 45.53 29 GLU B C 1
ATOM 1431 O O . GLU B 1 29 ? 12.469 23.141 -6.352 1 45.53 29 GLU B O 1
ATOM 1436 N N . GLU B 1 30 ? 13.602 22.312 -4.871 1 53.47 30 GLU B N 1
ATOM 1437 C CA . GLU B 1 30 ? 13.781 21.094 -5.656 1 53.47 30 GLU B CA 1
ATOM 1438 C C . GLU B 1 30 ? 12.453 20.562 -6.18 1 53.47 30 GLU B C 1
ATOM 1440 O O . GLU B 1 30 ? 11.578 20.188 -5.398 1 53.47 30 GLU B O 1
ATOM 1445 N N . LYS B 1 31 ? 12 21 -7.395 1 67.44 31 LYS B N 1
ATOM 1446 C CA . LYS B 1 31 ? 10.766 20.625 -8.086 1 67.44 31 LYS B CA 1
ATOM 1447 C C . LYS B 1 31 ? 10.547 19.125 -8.047 1 67.44 31 LYS B C 1
ATOM 1449 O O . LYS B 1 31 ? 11.438 18.344 -8.414 1 67.44 31 LYS B O 1
ATOM 1454 N N . VAL B 1 32 ? 9.617 18.625 -7.266 1 76.62 32 VAL B N 1
ATOM 1455 C CA . VAL B 1 32 ? 9.219 17.234 -7.199 1 76.62 32 VAL B CA 1
ATOM 1456 C C . VAL B 1 32 ? 8.828 16.734 -8.586 1 76.62 32 VAL B C 1
ATOM 1458 O O . VAL B 1 32 ? 7.891 17.25 -9.203 1 76.62 32 VAL B O 1
ATOM 1461 N N . THR B 1 33 ? 9.797 16.031 -9.258 1 85.75 33 THR B N 1
ATOM 1462 C CA . THR B 1 33 ? 9.484 15.438 -10.547 1 85.75 33 THR B CA 1
ATOM 1463 C C . THR B 1 33 ? 9.117 13.969 -10.391 1 85.75 33 THR B C 1
ATOM 1465 O O . THR B 1 33 ? 9.531 13.32 -9.422 1 85.75 33 THR B O 1
ATOM 1468 N N . LEU B 1 34 ? 8.266 13.461 -11.336 1 86.44 34 LEU B N 1
ATOM 1469 C CA . LEU B 1 34 ? 7.902 12.047 -11.344 1 86.44 34 LEU B CA 1
ATOM 1470 C C . LEU B 1 34 ? 9.148 11.172 -11.383 1 86.44 34 LEU B C 1
ATOM 1472 O O . LEU B 1 34 ? 9.266 10.211 -10.617 1 86.44 34 LEU B O 1
ATOM 1476 N N . LEU B 1 35 ? 10.062 11.547 -12.258 1 85.94 35 LEU B N 1
ATOM 1477 C CA . LEU B 1 35 ? 11.289 10.766 -12.398 1 85.94 35 LEU B CA 1
ATOM 1478 C C . LEU B 1 35 ? 12.094 10.789 -11.109 1 85.94 35 LEU B C 1
ATOM 1480 O O . LEU B 1 35 ? 12.625 9.758 -10.688 1 85.94 35 LEU B O 1
ATOM 1484 N N . GLY B 1 36 ? 12.195 11.898 -10.461 1 87.94 36 GLY B N 1
ATOM 1485 C CA . GLY B 1 36 ? 12.898 11.984 -9.188 1 87.94 36 GLY B CA 1
ATOM 1486 C C . GLY B 1 36 ? 12.289 11.117 -8.109 1 87.94 36 GLY B C 1
ATOM 1487 O O . GLY B 1 36 ? 13 10.438 -7.371 1 87.94 36 GLY B O 1
ATOM 1488 N N . MET B 1 37 ? 10.992 11.109 -7.949 1 89.19 37 MET B N 1
ATOM 1489 C CA . MET B 1 37 ? 10.289 10.273 -6.98 1 89.19 37 MET B CA 1
ATOM 1490 C C . MET B 1 37 ? 10.523 8.789 -7.27 1 89.19 37 MET B C 1
ATOM 1492 O O . MET B 1 37 ? 10.758 8 -6.355 1 89.19 37 MET B O 1
ATOM 1496 N N . LEU B 1 38 ? 10.508 8.477 -8.547 1 90.25 38 LEU B N 1
ATOM 1497 C CA . LEU B 1 38 ? 10.672 7.09 -8.961 1 90.25 38 LEU B CA 1
ATOM 1498 C C . LEU B 1 38 ? 12.094 6.605 -8.695 1 90.25 38 LEU B C 1
ATOM 1500 O O . LEU B 1 38 ? 12.297 5.488 -8.211 1 90.25 38 LEU B O 1
ATOM 1504 N N . LEU B 1 39 ? 13.055 7.41 -8.953 1 90.19 39 LEU B N 1
ATOM 1505 C CA . LEU B 1 39 ? 14.453 7.02 -8.828 1 90.19 39 LEU B CA 1
ATOM 1506 C C . LEU B 1 39 ? 14.82 6.773 -7.363 1 90.19 39 LEU B C 1
ATOM 1508 O O . LEU B 1 39 ? 15.688 5.949 -7.066 1 90.19 39 LEU B O 1
ATOM 1512 N N . GLU B 1 40 ? 14.188 7.504 -6.5 1 91.31 40 GLU B N 1
ATOM 1513 C CA . GLU B 1 40 ? 14.406 7.316 -5.07 1 91.31 40 GLU B CA 1
ATOM 1514 C C . GLU B 1 40 ? 14.141 5.875 -4.652 1 91.31 40 GLU B C 1
ATOM 1516 O O . GLU B 1 40 ? 14.758 5.371 -3.711 1 91.31 40 GLU B O 1
ATOM 1521 N N . TRP B 1 41 ? 13.289 5.176 -5.383 1 93.88 41 TRP B N 1
ATOM 1522 C CA . TRP B 1 41 ? 12.844 3.861 -4.941 1 93.88 41 TRP B CA 1
ATOM 1523 C C . TRP B 1 41 ? 13.172 2.797 -5.984 1 93.88 41 TRP B C 1
ATOM 1525 O O . TRP B 1 41 ? 12.773 1.637 -5.84 1 93.88 41 TRP B O 1
ATOM 1535 N N . GLN B 1 42 ? 13.898 3.17 -6.953 1 95.81 42 GLN B N 1
ATOM 1536 C CA . GLN B 1 42 ? 14.227 2.234 -8.023 1 95.81 42 GLN B CA 1
ATOM 1537 C C . GLN B 1 42 ? 15.094 1.091 -7.512 1 95.81 42 GLN B C 1
ATOM 1539 O O . GLN B 1 42 ? 16.062 1.318 -6.777 1 95.81 42 GLN B O 1
ATOM 1544 N N . TYR B 1 43 ? 14.656 -0.121 -7.828 1 97.94 43 TYR B N 1
ATOM 1545 C CA . TYR B 1 43 ? 15.508 -1.284 -7.621 1 97.94 43 TYR B CA 1
ATOM 1546 C C . TYR B 1 43 ? 16.625 -1.341 -8.664 1 97.94 43 TYR B C 1
ATOM 1548 O O . TYR B 1 43 ? 16.375 -1.084 -9.844 1 97.94 43 TYR B O 1
ATOM 1556 N N . PRO B 1 44 ? 17.828 -1.715 -8.227 1 96.38 44 PRO B N 1
ATOM 1557 C CA . PRO B 1 44 ? 18.953 -1.696 -9.172 1 96.38 44 PRO B CA 1
ATOM 1558 C C . PRO B 1 44 ? 18.703 -2.568 -10.398 1 96.38 44 PRO B C 1
ATOM 1560 O O . PRO B 1 44 ? 18.266 -3.711 -10.266 1 96.38 44 PRO B O 1
ATOM 1563 N N . GLU B 1 45 ? 18.953 -1.997 -11.594 1 93.12 45 GLU B N 1
ATOM 1564 C CA . GLU B 1 45 ? 18.922 -2.666 -12.891 1 93.12 45 GLU B CA 1
ATOM 1565 C C . GLU B 1 45 ? 17.531 -3.184 -13.227 1 93.12 45 GLU B C 1
ATOM 1567 O O . GLU B 1 45 ? 17.391 -4.129 -14.008 1 93.12 45 GLU B O 1
ATOM 1572 N N . SER B 1 46 ? 16.578 -2.678 -12.469 1 96.62 46 SER B N 1
ATOM 1573 C CA . SER B 1 46 ? 15.203 -3.021 -12.836 1 96.62 46 SER B CA 1
ATOM 1574 C C . SER B 1 46 ? 14.75 -2.256 -14.078 1 96.62 46 SER B C 1
ATOM 1576 O O . SER B 1 46 ? 15.367 -1.259 -14.453 1 96.62 46 SER B O 1
ATOM 1578 N N . LYS B 1 47 ? 13.703 -2.773 -14.688 1 94.19 47 LYS B N 1
ATOM 1579 C CA . LYS B 1 47 ? 13.094 -2.119 -15.844 1 94.19 47 LYS B CA 1
ATOM 1580 C C . LYS B 1 47 ? 11.758 -1.477 -15.469 1 94.19 47 LYS B C 1
ATOM 1582 O O . LYS B 1 47 ? 10.938 -2.092 -14.781 1 94.19 47 LYS B O 1
ATOM 1587 N N . PHE B 1 48 ? 11.539 -0.275 -15.945 1 89.5 48 PHE B N 1
ATOM 1588 C CA . PHE B 1 48 ? 10.273 0.416 -15.695 1 89.5 48 PHE B CA 1
ATOM 1589 C C . PHE B 1 48 ? 9.234 0.031 -16.75 1 89.5 48 PHE B C 1
ATOM 1591 O O . PHE B 1 48 ? 9.539 -0.019 -17.938 1 89.5 48 PHE B O 1
ATOM 1598 N N . ASN B 1 49 ? 8.141 -0.294 -16.188 1 85.88 49 ASN B N 1
ATOM 1599 C CA . ASN B 1 49 ? 7 -0.533 -17.062 1 85.88 49 ASN B CA 1
ATOM 1600 C C . ASN B 1 49 ? 5.891 0.486 -16.828 1 85.88 49 ASN B C 1
ATOM 1602 O O . ASN B 1 49 ? 4.969 0.241 -16.047 1 85.88 49 ASN B O 1
ATOM 1606 N N . GLY B 1 50 ? 5.941 1.605 -17.375 1 82.69 50 GLY B N 1
ATOM 1607 C CA . GLY B 1 50 ? 4.926 2.643 -17.297 1 82.69 50 GLY B CA 1
ATOM 1608 C C . GLY B 1 50 ? 4.949 3.393 -15.969 1 82.69 50 GLY B C 1
ATOM 1609 O O . GLY B 1 50 ? 5.168 2.797 -14.914 1 82.69 50 GLY B O 1
ATOM 1610 N N . ALA B 1 51 ? 5.078 4.672 -16.047 1 89.12 51 ALA B N 1
ATOM 1611 C CA . ALA B 1 51 ? 4.98 5.57 -14.898 1 89.12 51 ALA B CA 1
ATOM 1612 C C . ALA B 1 51 ? 3.959 6.676 -15.156 1 89.12 51 ALA B C 1
ATOM 1614 O O . ALA B 1 51 ? 3.871 7.203 -16.266 1 89.12 51 ALA B O 1
ATOM 1615 N N . GLU B 1 52 ? 3.17 6.828 -14.188 1 91.75 52 GLU B N 1
ATOM 1616 C CA . GLU B 1 52 ? 2.174 7.891 -14.305 1 91.75 52 GLU B CA 1
ATOM 1617 C C . GLU B 1 52 ? 2.057 8.68 -13 1 91.75 52 GLU B C 1
ATOM 1619 O O . GLU B 1 52 ? 2.322 8.148 -11.922 1 91.75 52 GLU B O 1
ATOM 1624 N N . GLY B 1 53 ? 1.75 9.938 -13.188 1 90.5 53 GLY B N 1
ATOM 1625 C CA . GLY B 1 53 ? 1.483 10.812 -12.055 1 90.5 53 GLY B CA 1
ATOM 1626 C C . GLY B 1 53 ? 0.348 11.789 -12.312 1 90.5 53 GLY B C 1
ATOM 1627 O O . GLY B 1 53 ? 0.004 12.055 -13.469 1 90.5 53 GLY B O 1
ATOM 1628 N N . SER B 1 54 ? -0.33 12.195 -11.312 1 89.44 54 SER B N 1
ATOM 1629 C CA . SER B 1 54 ? -1.373 13.211 -11.398 1 89.44 54 SER B CA 1
ATOM 1630 C C . SER B 1 54 ? -1.441 14.047 -10.125 1 89.44 54 SER B C 1
ATOM 1632 O O . SER B 1 54 ? -0.974 13.609 -9.07 1 89.44 54 SER B O 1
ATOM 1634 N N . GLY B 1 55 ? -1.969 15.156 -10.281 1 87.62 55 GLY B N 1
ATOM 1635 C CA . GLY B 1 55 ? -2.162 16 -9.117 1 87.62 55 GLY B CA 1
ATOM 1636 C C . GLY B 1 55 ? -3.248 15.5 -8.18 1 87.62 55 GLY B C 1
ATOM 1637 O O . GLY B 1 55 ? -4.141 14.758 -8.602 1 87.62 55 GLY B O 1
ATOM 1638 N N . ALA B 1 56 ? -3.025 15.859 -6.895 1 85.25 56 ALA B N 1
ATOM 1639 C CA . ALA B 1 56 ? -4.027 15.594 -5.863 1 85.25 56 ALA B CA 1
ATOM 1640 C C . ALA B 1 56 ? -4.133 16.75 -4.883 1 85.25 56 ALA B C 1
ATOM 1642 O O . ALA B 1 56 ? -3.229 17.594 -4.805 1 85.25 56 ALA B O 1
ATOM 1643 N N . ALA B 1 57 ? -5.305 16.844 -4.254 1 84.56 57 ALA B N 1
ATOM 1644 C CA . ALA B 1 57 ? -5.516 17.828 -3.203 1 84.56 57 ALA B CA 1
ATOM 1645 C C . ALA B 1 57 ? -6.379 17.266 -2.078 1 84.56 57 ALA B C 1
ATOM 1647 O O . ALA B 1 57 ? -7.445 16.703 -2.328 1 84.56 57 ALA B O 1
ATOM 1648 N N . ILE B 1 58 ? -5.801 17.375 -0.889 1 84.06 58 ILE B N 1
ATOM 1649 C CA . ILE B 1 58 ? -6.543 16.969 0.299 1 84.06 58 ILE B CA 1
ATOM 1650 C C . ILE B 1 58 ? -6.617 18.141 1.286 1 84.06 58 ILE B C 1
ATOM 1652 O O . ILE B 1 58 ? -5.594 18.609 1.778 1 84.06 58 ILE B O 1
ATOM 1656 N N . GLN B 1 59 ? -7.777 18.609 1.547 1 86.19 59 GLN B N 1
ATOM 1657 C CA . GLN B 1 59 ? -8.008 19.703 2.484 1 86.19 59 GLN B CA 1
ATOM 1658 C C . GLN B 1 59 ? -7.16 20.922 2.127 1 86.19 59 GLN B C 1
ATOM 1660 O O . GLN B 1 59 ? -6.516 21.516 2.996 1 86.19 59 GLN B O 1
ATOM 1665 N N . GLY B 1 60 ? -7.094 21.125 0.864 1 84.62 60 GLY B N 1
ATOM 1666 C CA . GLY B 1 60 ? -6.414 22.328 0.384 1 84.62 60 GLY B CA 1
ATOM 1667 C C . GLY B 1 60 ? -4.918 22.125 0.219 1 84.62 60 GLY B C 1
ATOM 1668 O O . GLY B 1 60 ? -4.223 23.031 -0.252 1 84.62 60 GLY B O 1
ATOM 1669 N N . VAL B 1 61 ? -4.426 21.031 0.708 1 89.75 61 VAL B N 1
ATOM 1670 C CA . VAL B 1 61 ? -3 20.75 0.559 1 89.75 61 VAL B CA 1
ATOM 1671 C C . VAL B 1 61 ? -2.736 20.109 -0.802 1 89.75 61 VAL B C 1
ATOM 1673 O O . VAL B 1 61 ? -3.301 19.062 -1.122 1 89.75 61 VAL B O 1
ATOM 1676 N N . THR B 1 62 ? -1.91 20.75 -1.615 1 91.12 62 THR B N 1
ATOM 1677 C CA . THR B 1 62 ? -1.572 20.234 -2.938 1 91.12 62 THR B CA 1
ATOM 1678 C C . THR B 1 62 ? -0.588 19.078 -2.828 1 91.12 62 THR B C 1
ATOM 1680 O O . THR B 1 62 ? 0.352 19.125 -2.033 1 91.12 62 THR B O 1
ATOM 1683 N N . ALA B 1 63 ? -0.881 18.047 -3.639 1 91.5 63 ALA B N 1
ATOM 1684 C CA . ALA B 1 63 ? -0.029 16.859 -3.625 1 91.5 63 ALA B CA 1
ATOM 1685 C C . ALA B 1 63 ? 0.092 16.25 -5.02 1 91.5 63 ALA B C 1
ATOM 1687 O O . ALA B 1 63 ? -0.601 16.672 -5.949 1 91.5 63 ALA B O 1
ATOM 1688 N N . ILE B 1 64 ? 1.074 15.336 -5.18 1 92.56 64 ILE B N 1
ATOM 1689 C CA . ILE B 1 64 ? 1.234 14.508 -6.371 1 92.56 64 ILE B CA 1
ATOM 1690 C C . ILE B 1 64 ? 1.081 13.039 -6 1 92.56 64 ILE B C 1
ATOM 1692 O O . ILE B 1 64 ? 1.604 12.594 -4.977 1 92.56 64 ILE B O 1
ATOM 1696 N N . LYS B 1 65 ? 0.306 12.344 -6.75 1 93.81 65 LYS B N 1
ATOM 1697 C CA . LYS B 1 65 ? 0.262 10.891 -6.645 1 93.81 65 LYS B CA 1
ATOM 1698 C C . LYS B 1 65 ? 0.855 10.227 -7.891 1 93.81 65 LYS B C 1
ATOM 1700 O O . LYS B 1 65 ? 0.675 10.727 -9.008 1 93.81 65 LYS B O 1
ATOM 1705 N N . SER B 1 66 ? 1.564 9.188 -7.688 1 95.12 66 SER B N 1
ATOM 1706 C CA . SER B 1 66 ? 2.295 8.562 -8.789 1 95.12 66 SER B CA 1
ATOM 1707 C C . SER B 1 66 ? 2.344 7.047 -8.625 1 95.12 66 SER B C 1
ATOM 1709 O O . SER B 1 66 ? 2.24 6.531 -7.508 1 95.12 66 SER B O 1
ATOM 1711 N N . LYS B 1 67 ? 2.463 6.352 -9.742 1 95.75 67 LYS B N 1
ATOM 1712 C CA . LYS B 1 67 ? 2.6 4.898 -9.727 1 95.75 67 LYS B CA 1
ATOM 1713 C C . LYS B 1 67 ? 3.48 4.414 -10.875 1 95.75 67 LYS B C 1
ATOM 1715 O O . LYS B 1 67 ? 3.609 5.098 -11.891 1 95.75 67 LYS B O 1
ATOM 1720 N N . ALA B 1 68 ? 4.059 3.295 -10.688 1 96.44 68 ALA B N 1
ATOM 1721 C CA . ALA B 1 68 ? 4.883 2.621 -11.688 1 96.44 68 ALA B CA 1
ATOM 1722 C C . ALA B 1 68 ? 5.02 1.135 -11.375 1 96.44 68 ALA B C 1
ATOM 1724 O O . ALA B 1 68 ? 4.785 0.708 -10.242 1 96.44 68 ALA B O 1
ATOM 1725 N N . ILE B 1 69 ? 5.336 0.378 -12.391 1 96.62 69 ILE B N 1
ATOM 1726 C CA . ILE B 1 69 ? 5.688 -1.027 -12.211 1 96.62 69 ILE B CA 1
ATOM 1727 C C . ILE B 1 69 ? 7.109 -1.271 -12.703 1 96.62 69 ILE B C 1
ATOM 1729 O O . ILE B 1 69 ? 7.469 -0.864 -13.805 1 96.62 69 ILE B O 1
ATOM 1733 N N . LEU B 1 70 ? 7.906 -1.852 -11.828 1 96.69 70 LEU B N 1
ATOM 1734 C CA . LEU B 1 70 ? 9.258 -2.271 -12.172 1 96.69 70 LEU B CA 1
ATOM 1735 C C . LEU B 1 70 ? 9.352 -3.793 -12.25 1 96.69 70 LEU B C 1
ATOM 1737 O O . LEU B 1 70 ? 8.664 -4.5 -11.516 1 96.69 70 LEU B O 1
ATOM 1741 N N . THR B 1 71 ? 10.25 -4.273 -13.117 1 97.12 71 THR B N 1
ATOM 1742 C CA . THR B 1 71 ? 10.492 -5.711 -13.203 1 97.12 71 THR B CA 1
ATOM 1743 C C . THR B 1 71 ? 11.992 -6.012 -13.109 1 97.12 71 THR B C 1
ATOM 1745 O O . THR B 1 71 ? 12.82 -5.203 -13.539 1 97.12 71 THR B O 1
ATOM 1748 N N . THR B 1 72 ? 12.305 -7.125 -12.555 1 98.19 72 THR B N 1
ATOM 1749 C CA . THR B 1 72 ? 13.688 -7.594 -12.43 1 98.19 72 THR B CA 1
ATOM 1750 C C . THR B 1 72 ? 13.742 -9.117 -12.461 1 98.19 72 THR B C 1
ATOM 1752 O O . THR B 1 72 ? 12.836 -9.789 -11.961 1 98.19 72 THR B O 1
ATOM 1755 N N . PRO B 1 73 ? 14.812 -9.672 -12.977 1 98.12 73 PRO B N 1
ATOM 1756 C CA . PRO B 1 73 ? 14.945 -11.133 -12.93 1 98.12 73 PRO B CA 1
ATOM 1757 C C . PRO B 1 73 ? 15.289 -11.656 -11.539 1 98.12 73 PRO B C 1
ATOM 1759 O O . PRO B 1 73 ? 15.211 -12.859 -11.289 1 98.12 73 PRO B O 1
ATOM 1762 N N . ASP B 1 74 ? 15.688 -10.797 -10.617 1 98.44 74 ASP B N 1
ATOM 1763 C CA . ASP B 1 74 ? 16.062 -11.227 -9.266 1 98.44 74 ASP B CA 1
ATOM 1764 C C . ASP B 1 74 ? 14.844 -11.766 -8.508 1 98.44 74 ASP B C 1
ATOM 1766 O O . ASP B 1 74 ? 13.711 -11.398 -8.812 1 98.44 74 ASP B O 1
ATOM 1770 N N . SER B 1 75 ? 15.133 -12.633 -7.543 1 98 75 SER B N 1
ATOM 1771 C CA . SER B 1 75 ? 14.047 -13.219 -6.758 1 98 75 SER B CA 1
ATOM 1772 C C . SER B 1 75 ? 13.383 -12.164 -5.871 1 98 75 SER B C 1
ATOM 1774 O O . SER B 1 75 ? 13.977 -11.133 -5.574 1 98 75 SER B O 1
ATOM 1776 N N . ALA B 1 76 ? 12.141 -12.469 -5.492 1 98.12 76 ALA B N 1
ATOM 1777 C CA . ALA B 1 76 ? 11.43 -11.57 -4.59 1 98.12 76 ALA B CA 1
ATOM 1778 C C . ALA B 1 76 ? 12.195 -11.391 -3.277 1 98.12 76 ALA B C 1
ATOM 1780 O O . ALA B 1 76 ? 12.203 -10.305 -2.701 1 98.12 76 ALA B O 1
ATOM 1781 N N . GLU B 1 77 ? 12.852 -12.445 -2.799 1 97.38 77 GLU B N 1
ATOM 1782 C CA . GLU B 1 77 ? 13.609 -12.398 -1.551 1 97.38 77 GLU B CA 1
ATOM 1783 C C . GLU B 1 77 ? 14.797 -11.445 -1.658 1 97.38 77 GLU B C 1
ATOM 1785 O O . GLU B 1 77 ? 15.078 -10.688 -0.725 1 97.38 77 GLU B O 1
ATOM 1790 N N . LYS B 1 78 ? 15.414 -11.445 -2.742 1 98.31 78 LYS B N 1
ATOM 1791 C CA . LYS B 1 78 ? 16.531 -10.531 -2.971 1 98.31 78 LYS B CA 1
ATOM 1792 C C . LYS B 1 78 ? 16.047 -9.078 -3.01 1 98.31 78 LYS B C 1
ATOM 1794 O O . LYS B 1 78 ? 16.719 -8.188 -2.473 1 98.31 78 LYS B O 1
ATOM 1799 N N . VAL B 1 79 ? 14.961 -8.891 -3.656 1 98.69 79 VAL B N 1
ATOM 1800 C CA . VAL B 1 79 ? 14.383 -7.559 -3.719 1 98.69 79 VAL B CA 1
ATOM 1801 C C . VAL B 1 79 ? 14.039 -7.074 -2.312 1 98.69 79 VAL B C 1
ATOM 1803 O O . VAL B 1 79 ? 14.352 -5.938 -1.945 1 98.69 79 VAL B O 1
ATOM 1806 N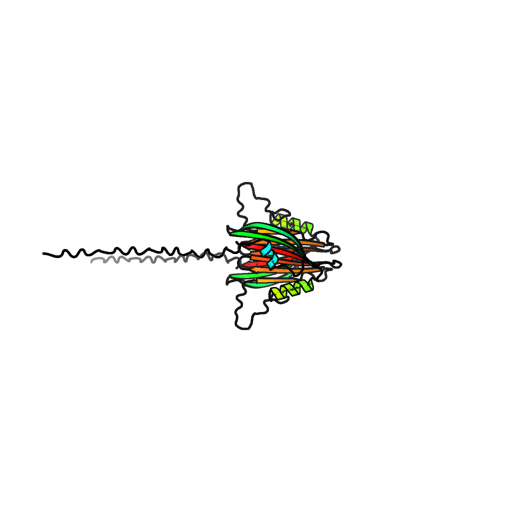 N . MET B 1 80 ? 13.477 -7.945 -1.512 1 98.5 80 MET B N 1
ATOM 1807 C CA . MET B 1 80 ? 13.125 -7.582 -0.142 1 98.5 80 MET B CA 1
ATOM 1808 C C . MET B 1 80 ? 14.375 -7.273 0.675 1 98.5 80 MET B C 1
ATOM 1810 O O . MET B 1 80 ? 14.391 -6.332 1.47 1 98.5 80 MET B O 1
ATOM 1814 N N . ASP B 1 81 ? 15.398 -8.008 0.498 1 98 81 ASP B N 1
ATOM 1815 C CA . ASP B 1 81 ? 16.656 -7.758 1.199 1 98 81 ASP B CA 1
ATOM 1816 C C . ASP B 1 81 ? 17.188 -6.367 0.873 1 98 81 ASP B C 1
ATOM 1818 O O . ASP B 1 81 ? 17.656 -5.648 1.763 1 98 81 ASP B O 1
ATOM 1822 N N . PHE B 1 82 ? 17.125 -6.039 -0.38 1 98.25 82 PHE B N 1
ATOM 1823 C CA . PHE B 1 82 ? 17.594 -4.73 -0.812 1 98.25 82 PHE B CA 1
ATOM 1824 C C . PHE B 1 82 ? 16.844 -3.619 -0.093 1 98.25 82 PHE B C 1
ATOM 1826 O O . PHE B 1 82 ? 17.453 -2.707 0.47 1 98.25 82 PHE B O 1
ATOM 1833 N N . TYR B 1 83 ? 15.484 -3.666 -0.099 1 97.88 83 TYR B N 1
ATOM 1834 C CA . TYR B 1 83 ? 14.703 -2.578 0.475 1 97.88 83 TYR B CA 1
ATOM 1835 C C . TYR B 1 83 ? 14.82 -2.564 1.995 1 97.88 83 TYR B C 1
ATOM 1837 O O . TYR B 1 83 ? 14.797 -1.498 2.615 1 97.88 83 TYR B O 1
ATOM 1845 N N . ARG B 1 84 ? 14.938 -3.723 2.613 1 96.62 84 ARG B N 1
ATOM 1846 C CA . ARG B 1 84 ? 15.156 -3.752 4.055 1 96.62 84 ARG B CA 1
ATOM 1847 C C . ARG B 1 84 ? 16.469 -3.057 4.43 1 96.62 84 ARG B C 1
ATOM 1849 O O . ARG B 1 84 ? 16.516 -2.32 5.414 1 96.62 84 ARG B O 1
ATOM 1856 N N . LYS B 1 85 ? 17.453 -3.275 3.67 1 95.69 85 LYS B N 1
ATOM 1857 C CA . LYS B 1 85 ? 18.734 -2.613 3.902 1 95.69 85 LYS B CA 1
ATOM 1858 C C . LYS B 1 85 ? 18.625 -1.11 3.656 1 95.69 85 LYS B C 1
ATOM 1860 O O . LYS B 1 85 ? 19.109 -0.31 4.461 1 95.69 85 LYS B O 1
ATOM 1865 N N . LYS B 1 86 ? 18 -0.769 2.578 1 94.62 86 LYS B N 1
ATOM 1866 C CA . LYS B 1 86 ? 17.828 0.64 2.242 1 94.62 86 LYS B CA 1
ATOM 1867 C C . LYS B 1 86 ? 17.094 1.381 3.359 1 94.62 86 LYS B C 1
ATOM 1869 O O . LYS B 1 86 ? 17.438 2.523 3.678 1 94.62 86 LYS B O 1
ATOM 1874 N N . LEU B 1 87 ? 16.078 0.713 3.895 1 94.31 87 LE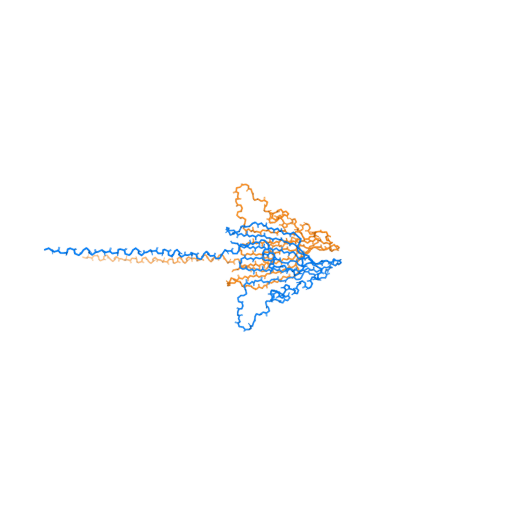U B N 1
ATOM 1875 C CA . LEU B 1 87 ? 15.227 1.318 4.906 1 94.31 87 LEU B CA 1
ATOM 1876 C C . LEU B 1 87 ? 15.797 1.108 6.301 1 94.31 87 LEU B C 1
ATOM 1878 O O . LEU B 1 87 ? 15.297 1.68 7.273 1 94.31 87 LEU B O 1
ATOM 1882 N N . ASN B 1 88 ? 16.766 0.296 6.465 1 93.69 88 ASN B N 1
ATOM 1883 C CA . ASN B 1 88 ? 17.438 -0.039 7.719 1 93.69 88 ASN B CA 1
ATOM 1884 C C . ASN B 1 88 ? 16.469 -0.645 8.727 1 93.69 88 ASN B C 1
ATOM 1886 O O . ASN B 1 88 ? 16.391 -0.186 9.867 1 93.69 88 ASN B O 1
ATOM 1890 N N . VAL B 1 89 ? 15.82 -1.71 8.266 1 93.31 89 VAL B N 1
ATOM 1891 C CA . VAL B 1 89 ? 14.836 -2.367 9.109 1 93.31 89 VAL B CA 1
ATOM 1892 C C . VAL B 1 89 ? 15.023 -3.881 9.047 1 93.31 89 VAL B C 1
ATOM 1894 O O . VAL B 1 89 ? 15.633 -4.398 8.109 1 93.31 89 VAL B O 1
ATOM 1897 N N . ASP B 1 90 ? 14.414 -4.531 9.977 1 91.88 90 ASP B N 1
ATOM 1898 C CA . ASP B 1 90 ? 14.414 -5.992 9.961 1 91.88 90 ASP B CA 1
ATOM 1899 C C . ASP B 1 90 ? 13.211 -6.527 9.195 1 91.88 90 ASP B C 1
ATOM 1901 O O . ASP B 1 90 ? 12.516 -5.773 8.508 1 91.88 90 ASP B O 1
ATOM 1905 N N . ALA B 1 91 ? 12.992 -7.836 9.305 1 88.38 91 ALA B N 1
ATOM 1906 C CA . ALA B 1 91 ? 11.977 -8.508 8.492 1 88.38 91 ALA B CA 1
ATOM 1907 C C . ALA B 1 91 ? 10.57 -8.047 8.875 1 88.38 91 ALA B C 1
ATOM 1909 O O . ALA B 1 91 ? 9.656 -8.102 8.055 1 88.38 91 ALA B O 1
ATOM 1910 N N . GLU B 1 92 ? 10.461 -7.445 10.047 1 83.81 92 GLU B N 1
ATOM 1911 C CA . GLU B 1 92 ? 9.148 -7.031 10.531 1 83.81 92 GLU B CA 1
ATOM 1912 C C . GLU B 1 92 ? 8.945 -5.527 10.359 1 83.81 92 GLU B C 1
ATOM 1914 O O . GLU B 1 92 ? 7.867 -5.008 10.641 1 83.81 92 GLU B O 1
ATOM 1919 N N . GLY B 1 93 ? 9.938 -4.863 9.852 1 86.81 93 GLY B N 1
ATOM 1920 C CA . GLY B 1 93 ? 9.828 -3.432 9.625 1 86.81 93 GLY B CA 1
ATOM 1921 C C . GLY B 1 93 ? 10.32 -2.596 10.789 1 86.81 93 GLY B C 1
ATOM 1922 O O . GLY B 1 93 ? 10.125 -1.38 10.812 1 86.81 93 GLY B O 1
ATOM 1923 N N . ASN B 1 94 ? 10.867 -3.252 11.727 1 85.88 94 ASN B N 1
ATOM 1924 C CA . ASN B 1 94 ? 11.422 -2.516 12.859 1 85.88 94 ASN B CA 1
ATOM 1925 C C . ASN B 1 94 ? 12.789 -1.919 12.516 1 85.88 94 ASN B C 1
ATOM 1927 O O . ASN B 1 94 ? 13.602 -2.564 11.859 1 85.88 94 ASN B O 1
ATOM 1931 N N . ASN B 1 95 ? 12.836 -0.708 12.992 1 86.06 95 ASN B N 1
ATOM 1932 C CA . ASN B 1 95 ? 14.094 -0.011 12.734 1 86.06 95 ASN B CA 1
ATOM 1933 C C . ASN B 1 95 ? 15.273 -0.718 13.391 1 86.06 95 ASN B C 1
ATOM 1935 O O . ASN B 1 95 ? 15.195 -1.119 14.547 1 86.06 95 ASN B O 1
ATOM 1939 N N . LEU B 1 96 ? 16.328 -1.075 12.82 1 82 96 LEU B N 1
ATOM 1940 C CA . LEU B 1 96 ? 17.516 -1.752 13.336 1 82 96 LEU B CA 1
ATOM 1941 C C . LEU B 1 96 ? 18.438 -0.769 14.055 1 82 96 LEU B C 1
ATOM 1943 O O . LEU B 1 96 ? 19.453 -1.166 14.625 1 82 96 LEU B O 1
ATOM 1947 N N . GLY B 1 97 ? 17.734 0.22 14.688 1 66.81 97 GLY B N 1
ATOM 1948 C CA . GLY B 1 97 ? 18.453 1.131 15.562 1 66.81 97 GLY B CA 1
ATOM 1949 C C . GLY B 1 97 ? 19.625 1.807 14.891 1 66.81 97 GLY B C 1
ATOM 1950 O O . GLY B 1 97 ? 20.125 1.336 13.859 1 66.81 97 GLY B O 1
ATOM 1951 N N . GLY B 1 98 ? 19.641 3.104 14.883 1 55.72 98 GLY B N 1
ATOM 1952 C CA . GLY B 1 98 ? 20.984 3.672 14.828 1 55.72 98 GLY B CA 1
ATOM 1953 C C . GLY B 1 98 ? 21.844 3.285 16.016 1 55.72 98 GLY B C 1
ATOM 1954 O O . GLY B 1 98 ? 21.391 2.584 16.922 1 55.72 98 GLY B O 1
ATOM 1955 N N . LYS B 1 99 ? 23.203 3.57 16.188 1 46.94 99 LYS B N 1
ATOM 1956 C CA . LYS B 1 99 ? 23.969 3.451 17.422 1 46.94 99 LYS B CA 1
ATOM 1957 C C . LYS B 1 99 ? 23.141 3.912 18.625 1 46.94 99 LYS B C 1
ATOM 1959 O O . LYS B 1 99 ? 22.281 4.797 18.5 1 46.94 99 LYS B O 1
ATOM 1964 N N . LYS B 1 100 ? 23.141 3.23 19.953 1 39.53 100 LYS B N 1
ATOM 1965 C CA . LYS B 1 100 ? 22.781 3.611 21.312 1 39.53 100 LYS B CA 1
ATOM 1966 C C . LYS B 1 100 ? 23.031 5.098 21.562 1 39.53 100 LYS B C 1
ATOM 1968 O O . LYS B 1 100 ? 24.156 5.574 21.391 1 39.53 100 LYS B O 1
ATOM 1973 N N . GLY B 1 101 ? 21.984 6.012 21.719 1 41.91 101 GLY B N 1
ATOM 1974 C CA . GLY B 1 101 ? 22.047 7.449 21.938 1 41.91 101 GLY B CA 1
ATOM 1975 C C . GLY B 1 101 ? 21.406 8.25 20.828 1 41.91 101 GLY B C 1
ATOM 1976 O O . GLY B 1 101 ? 21.25 9.469 20.938 1 41.91 101 GLY B O 1
ATOM 1977 N N . GLU B 1 102 ? 21.562 7.832 19.719 1 42.81 102 GLU B N 1
ATOM 1978 C CA . GLU B 1 102 ? 20.969 8.695 18.703 1 42.81 102 GLU B CA 1
ATOM 1979 C C . GLU B 1 102 ? 19.469 8.453 18.578 1 42.81 102 GLU B C 1
ATOM 1981 O O . GLU B 1 102 ? 19.031 7.32 18.375 1 42.81 102 GLU B O 1
ATOM 1986 N N . GLN B 1 103 ? 18.703 8.93 19.484 1 43 103 GLN B N 1
ATOM 1987 C CA . GLN B 1 103 ? 17.266 9.008 19.281 1 43 103 GLN B CA 1
ATOM 1988 C C . GLN B 1 103 ? 16.922 9.07 17.797 1 43 103 GLN B C 1
ATOM 1990 O O . GLN B 1 103 ? 17.25 10.047 17.125 1 43 103 GLN B O 1
ATOM 1995 N N . VAL B 1 104 ? 17.031 8.086 17.125 1 44.34 104 VAL B N 1
ATOM 1996 C CA . VAL B 1 104 ? 16.609 8.148 15.734 1 44.34 104 VAL B CA 1
ATOM 1997 C C . VAL B 1 104 ? 15.203 8.719 15.648 1 44.34 104 VAL B C 1
ATOM 1999 O O . VAL B 1 104 ? 14.242 8.102 16.109 1 44.34 104 VAL B O 1
ATOM 2002 N N . LYS B 1 105 ? 14.906 9.867 16.109 1 47.62 105 LYS B N 1
ATOM 2003 C CA . LYS B 1 105 ? 13.695 10.5 15.594 1 47.62 105 LYS B CA 1
ATOM 2004 C C . LYS B 1 105 ? 13.297 9.914 14.242 1 47.62 105 LYS B C 1
ATOM 2006 O O . LYS B 1 105 ? 13.977 10.141 13.242 1 47.62 105 LYS B O 1
ATOM 2011 N N . THR B 1 106 ? 12.734 8.68 14.32 1 56 106 THR B N 1
ATOM 2012 C CA . THR B 1 106 ? 12.492 7.996 13.055 1 56 106 THR B CA 1
ATOM 2013 C C . THR B 1 106 ? 11.539 8.805 12.18 1 56 106 THR B C 1
ATOM 2015 O O . THR B 1 106 ? 10.422 9.125 12.594 1 56 106 THR B O 1
ATOM 2018 N N . GLU B 1 107 ? 12.016 9.523 11.258 1 77.69 107 GLU B N 1
ATOM 2019 C CA . GLU B 1 107 ? 11.367 10.43 10.312 1 77.69 107 GLU B CA 1
ATOM 2020 C C . GLU B 1 107 ? 10.398 9.68 9.406 1 77.69 107 GLU B C 1
ATOM 2022 O O . GLU B 1 107 ? 9.734 10.289 8.562 1 77.69 107 GLU B O 1
ATOM 2027 N N . ARG B 1 108 ? 10.258 8.328 9.859 1 89.19 108 ARG B N 1
ATOM 2028 C CA . ARG B 1 108 ? 9.32 7.594 9.016 1 89.19 108 ARG B CA 1
ATOM 2029 C C . ARG B 1 108 ? 8.742 6.395 9.758 1 89.19 108 ARG B C 1
ATOM 2031 O O . ARG B 1 108 ? 9.297 5.953 10.766 1 89.19 108 ARG B O 1
ATOM 2038 N N . SER B 1 109 ? 7.605 5.934 9.453 1 92.69 109 SER B N 1
ATOM 2039 C CA . SER B 1 109 ? 6.977 4.691 9.891 1 92.69 109 SER B CA 1
ATOM 2040 C C . SER B 1 109 ? 6.957 3.662 8.766 1 92.69 109 SER B C 1
ATOM 2042 O O . SER B 1 109 ? 6.504 3.957 7.656 1 92.69 109 SER B O 1
ATOM 2044 N N . ILE B 1 110 ? 7.43 2.459 9.094 1 95.06 110 ILE B N 1
ATOM 2045 C CA . ILE B 1 110 ? 7.516 1.411 8.086 1 95.06 110 ILE B CA 1
ATOM 2046 C C . ILE B 1 110 ? 6.73 0.185 8.539 1 95.06 110 ILE B C 1
ATOM 2048 O O . ILE B 1 110 ? 6.828 -0.225 9.703 1 95.06 110 ILE B O 1
ATOM 2052 N N . LEU B 1 111 ? 5.957 -0.355 7.68 1 95.88 111 LEU B N 1
ATOM 2053 C CA . LEU B 1 111 ? 5.25 -1.615 7.887 1 95.88 111 LEU B CA 1
ATOM 2054 C C . LEU B 1 111 ? 5.555 -2.6 6.762 1 95.88 111 LEU B C 1
ATOM 2056 O O . LEU B 1 111 ? 5.469 -2.246 5.582 1 95.88 111 LEU B O 1
ATOM 2060 N N . ILE B 1 112 ? 5.961 -3.795 7.125 1 96.75 112 ILE B N 1
ATOM 2061 C CA . ILE B 1 112 ? 6.199 -4.852 6.148 1 96.75 112 ILE B CA 1
ATOM 2062 C C . ILE B 1 112 ? 5.242 -6.016 6.398 1 96.75 112 ILE B C 1
ATOM 2064 O O . ILE B 1 112 ? 5.043 -6.422 7.547 1 96.75 112 ILE B O 1
ATOM 2068 N N . GLN B 1 113 ? 4.676 -6.512 5.348 1 96.12 113 GLN B N 1
ATOM 2069 C CA . GLN B 1 113 ? 3.785 -7.664 5.434 1 96.12 113 GLN B CA 1
ATOM 2070 C C . GLN B 1 113 ? 4.184 -8.742 4.434 1 96.12 113 GLN B C 1
ATOM 2072 O O . GLN B 1 113 ? 4.348 -8.461 3.242 1 96.12 113 GLN B O 1
ATOM 2077 N N . ASP B 1 114 ? 4.371 -9.906 4.965 1 95.94 114 ASP B N 1
ATOM 2078 C CA . ASP B 1 114 ? 4.527 -11.086 4.121 1 95.94 114 ASP B CA 1
ATOM 2079 C C . ASP B 1 114 ? 3.189 -11.789 3.902 1 95.94 114 ASP B C 1
ATOM 2081 O O . ASP B 1 114 ? 2.607 -12.336 4.844 1 95.94 114 ASP B O 1
ATOM 2085 N N . VAL B 1 115 ? 2.799 -11.75 2.631 1 95.75 115 VAL B N 1
ATOM 2086 C CA . VAL B 1 115 ? 1.482 -12.281 2.293 1 95.75 115 VAL B CA 1
ATOM 2087 C C . VAL B 1 115 ? 1.632 -13.617 1.564 1 95.75 115 VAL B C 1
ATOM 2089 O O . VAL B 1 115 ? 0.679 -14.109 0.957 1 95.75 115 VAL B O 1
ATOM 2092 N N . SER B 1 116 ? 2.775 -14.141 1.42 1 93.12 116 SER B N 1
ATOM 2093 C CA . SER B 1 116 ? 3.068 -15.336 0.641 1 93.12 116 SER B CA 1
ATOM 2094 C C . SER B 1 116 ? 2.43 -16.578 1.265 1 93.12 116 SER B C 1
ATOM 2096 O O . SER B 1 116 ? 1.933 -17.453 0.552 1 93.12 116 SER B O 1
ATOM 2098 N N . ASP B 1 117 ? 2.416 -16.609 2.553 1 83.81 117 ASP B N 1
ATOM 2099 C CA . ASP B 1 117 ? 1.929 -17.797 3.266 1 83.81 117 ASP B CA 1
ATOM 2100 C C . ASP B 1 117 ? 2.262 -19.078 2.5 1 83.81 117 ASP B C 1
ATOM 2102 O O . ASP B 1 117 ? 3.416 -19.297 2.135 1 83.81 117 ASP B O 1
ATOM 2106 N N . ASP B 1 118 ? 1.474 -20.047 2.312 1 86.44 118 ASP B N 1
ATOM 2107 C CA . ASP B 1 118 ? 1.664 -21.312 1.604 1 86.44 118 ASP B CA 1
ATOM 2108 C C . ASP B 1 118 ? 1.097 -21.25 0.188 1 86.44 118 ASP B C 1
ATOM 2110 O O . ASP B 1 118 ? 0.475 -22.188 -0.287 1 86.44 118 ASP B O 1
ATOM 2114 N N . ARG B 1 119 ? 1.438 -20.109 -0.437 1 91.75 119 ARG B N 1
ATOM 2115 C CA . ARG B 1 119 ? 0.915 -19.891 -1.78 1 91.75 119 ARG B CA 1
ATOM 2116 C C . ARG B 1 119 ? 1.993 -20.125 -2.834 1 91.75 119 ARG B C 1
ATOM 2118 O O . ARG B 1 119 ? 3.188 -20.031 -2.537 1 91.75 119 ARG B O 1
ATOM 2125 N N . PRO B 1 120 ? 1.531 -20.469 -4.012 1 94.88 120 PRO B N 1
ATOM 2126 C CA . PRO B 1 120 ? 2.496 -20.594 -5.105 1 94.88 120 PRO B CA 1
ATOM 2127 C C . PRO B 1 120 ? 2.957 -19.234 -5.637 1 94.88 120 PRO B C 1
ATOM 2129 O O . PRO B 1 120 ? 2.99 -19.016 -6.852 1 94.88 120 PRO B O 1
ATOM 2132 N N . SER B 1 121 ? 3.256 -18.344 -4.727 1 96.5 121 SER B N 1
ATOM 2133 C CA . SER B 1 121 ? 3.738 -17.016 -5.055 1 96.5 121 SER B CA 1
ATOM 2134 C C . SER B 1 121 ? 4.418 -16.359 -3.855 1 96.5 121 SER B C 1
ATOM 2136 O O . SER B 1 121 ? 4.184 -16.766 -2.711 1 96.5 121 SER B O 1
ATOM 2138 N N . LYS B 1 122 ? 5.348 -15.523 -4.168 1 97.56 122 LYS B N 1
ATOM 2139 C CA . LYS B 1 122 ? 5.852 -14.57 -3.18 1 97.56 122 LYS B CA 1
ATOM 2140 C C . LYS B 1 122 ? 5.16 -13.219 -3.318 1 97.56 122 LYS B C 1
ATOM 2142 O O . LYS B 1 122 ? 4.977 -12.719 -4.43 1 97.56 122 LYS B O 1
ATOM 2147 N N . LEU B 1 123 ? 4.676 -12.727 -2.182 1 98.12 123 LEU B N 1
ATOM 2148 C CA . LEU B 1 123 ? 4.016 -11.422 -2.168 1 98.12 123 LEU B CA 1
ATOM 2149 C C . LEU B 1 123 ? 4.328 -10.672 -0.878 1 98.12 123 LEU B C 1
ATOM 2151 O O . LEU B 1 123 ? 3.979 -11.125 0.213 1 98.12 123 LEU B O 1
ATOM 2155 N N . TYR B 1 124 ? 4.996 -9.523 -1.038 1 98.12 124 TYR B N 1
ATOM 2156 C CA . TYR B 1 124 ? 5.352 -8.664 0.086 1 98.12 124 TYR B CA 1
ATOM 2157 C C . TYR B 1 124 ? 4.801 -7.262 -0.106 1 98.12 124 TYR B C 1
ATOM 2159 O O . TYR B 1 124 ? 4.785 -6.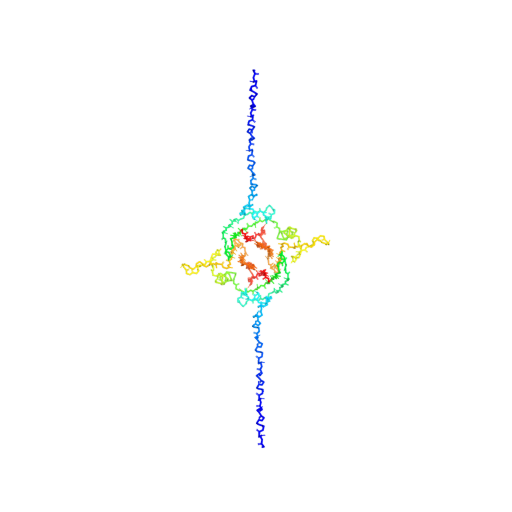738 -1.223 1 98.12 124 TYR B O 1
ATOM 2167 N N . VAL B 1 125 ? 4.355 -6.688 0.999 1 98.31 125 VAL B N 1
ATOM 2168 C CA . VAL B 1 125 ? 3.912 -5.297 0.998 1 98.31 125 VAL B CA 1
ATOM 2169 C C . VAL B 1 125 ? 4.773 -4.48 1.959 1 98.31 125 VAL B C 1
ATOM 2171 O O . VAL B 1 125 ? 4.934 -4.852 3.125 1 98.31 125 VAL B O 1
ATOM 2174 N N . ILE B 1 126 ? 5.34 -3.42 1.478 1 98.19 126 ILE B N 1
ATOM 2175 C CA . ILE B 1 126 ? 6.039 -2.436 2.299 1 98.19 126 ILE B CA 1
ATOM 2176 C C . ILE B 1 126 ? 5.289 -1.104 2.256 1 98.19 126 ILE B C 1
ATOM 2178 O O . ILE B 1 126 ? 5.129 -0.509 1.188 1 98.19 126 ILE B O 1
ATOM 2182 N N . ALA B 1 127 ? 4.805 -0.65 3.363 1 97.69 127 ALA B N 1
ATOM 2183 C CA . ALA B 1 127 ? 4.184 0.665 3.488 1 97.69 127 ALA B CA 1
ATOM 2184 C C . ALA B 1 127 ? 5.062 1.614 4.297 1 97.69 127 ALA B C 1
ATOM 2186 O O . ALA B 1 127 ? 5.449 1.299 5.426 1 97.69 127 ALA B O 1
ATOM 2187 N N . ILE B 1 128 ? 5.406 2.719 3.693 1 96.38 128 ILE B N 1
ATOM 2188 C CA . ILE B 1 128 ? 6.289 3.709 4.301 1 96.38 128 ILE B CA 1
ATOM 2189 C C . ILE B 1 128 ? 5.551 5.039 4.445 1 96.38 128 ILE B C 1
ATOM 2191 O O . ILE B 1 128 ? 5.055 5.59 3.459 1 96.38 128 ILE B O 1
ATOM 2195 N N . ASN B 1 129 ? 5.492 5.547 5.672 1 95.06 129 ASN B N 1
ATOM 2196 C CA . ASN B 1 129 ? 4.875 6.848 5.918 1 95.06 129 ASN B CA 1
ATOM 2197 C C . ASN B 1 129 ? 5.871 7.84 6.508 1 95.06 129 ASN B C 1
ATOM 2199 O O . ASN B 1 129 ? 6.574 7.523 7.469 1 95.06 129 ASN B O 1
ATOM 2203 N N . GLU B 1 130 ? 5.906 8.906 5.848 1 92.75 130 GLU B N 1
ATOM 2204 C CA . GLU B 1 130 ? 6.637 10.07 6.348 1 92.75 130 GLU B CA 1
ATOM 2205 C C . GLU B 1 130 ? 5.695 11.242 6.621 1 92.75 130 GLU B C 1
ATOM 2207 O O . GLU B 1 130 ? 4.488 11.141 6.391 1 92.75 130 GLU B O 1
ATOM 2212 N N . ALA B 1 131 ? 6.191 12.328 7.105 1 89.62 131 ALA B N 1
ATOM 2213 C CA . ALA B 1 131 ? 5.344 13.445 7.508 1 89.62 131 ALA B CA 1
ATOM 2214 C C . ALA B 1 131 ? 4.512 13.953 6.332 1 89.62 131 ALA B C 1
ATOM 2216 O O . ALA B 1 131 ? 3.344 14.312 6.496 1 89.62 131 ALA B O 1
ATOM 2217 N N . LYS B 1 132 ? 5.105 13.914 5.098 1 90.75 132 LYS B N 1
ATOM 2218 C CA . LYS B 1 132 ? 4.422 14.555 3.977 1 90.75 132 LYS B CA 1
ATOM 2219 C C . LYS B 1 132 ? 4.293 13.594 2.795 1 90.75 132 LYS B C 1
ATOM 2221 O O . LYS B 1 132 ? 4.047 14.023 1.666 1 90.75 132 LYS B O 1
ATOM 2226 N N . SER B 1 133 ? 4.539 12.352 3.078 1 93.81 133 SER B N 1
ATOM 2227 C CA . SER B 1 133 ? 4.477 11.422 1.953 1 93.81 133 SER B CA 1
ATOM 2228 C C . SER B 1 133 ? 4.156 10.008 2.422 1 93.81 133 SER B C 1
ATOM 2230 O O . SER B 1 133 ? 4.395 9.664 3.582 1 93.81 133 SER B O 1
ATOM 2232 N N . SER B 1 134 ? 3.605 9.289 1.57 1 96.31 134 SER B N 1
ATOM 2233 C CA . SER B 1 134 ? 3.363 7.855 1.745 1 96.31 134 SER B CA 1
ATOM 2234 C C . SER B 1 134 ? 3.799 7.066 0.517 1 96.31 134 SER B C 1
ATOM 2236 O O . SER B 1 134 ? 3.494 7.449 -0.615 1 96.31 134 SER B O 1
ATOM 2238 N N . THR B 1 135 ? 4.551 5.988 0.723 1 97.25 135 THR B N 1
ATOM 2239 C CA . THR B 1 135 ? 5.023 5.117 -0.349 1 97.25 135 THR B CA 1
ATOM 2240 C C . THR B 1 135 ? 4.605 3.674 -0.096 1 97.25 135 THR B C 1
ATOM 2242 O O . THR B 1 135 ? 4.691 3.188 1.034 1 97.25 135 THR B O 1
ATOM 2245 N N . THR B 1 136 ? 4.145 3.023 -1.099 1 98.44 136 THR B N 1
ATOM 2246 C CA . THR B 1 136 ? 3.883 1.59 -1.036 1 98.44 136 THR B CA 1
ATOM 2247 C C . THR B 1 136 ? 4.695 0.846 -2.092 1 98.44 136 THR B C 1
ATOM 2249 O O . THR B 1 136 ? 4.746 1.262 -3.25 1 98.44 136 THR B O 1
ATOM 2252 N N . LEU B 1 137 ? 5.352 -0.159 -1.686 1 98.62 137 LEU B N 1
ATOM 2253 C CA . LEU B 1 137 ? 5.996 -1.124 -2.57 1 98.62 137 LEU B CA 1
ATOM 2254 C C . LEU B 1 137 ? 5.352 -2.5 -2.436 1 98.62 137 LEU B C 1
ATOM 2256 O O . LEU B 1 137 ? 5.23 -3.029 -1.328 1 98.62 137 LEU B O 1
ATOM 226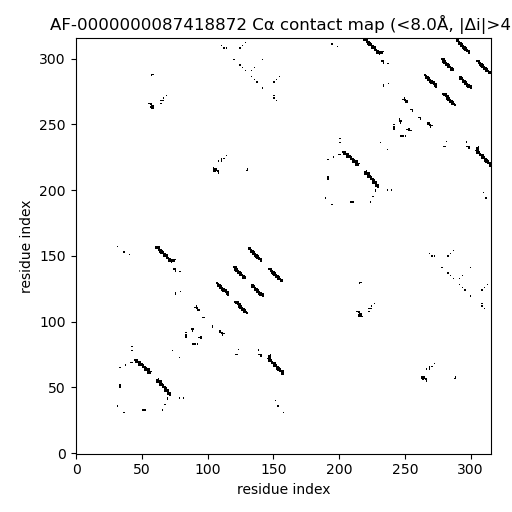0 N N . VAL B 1 138 ? 4.906 -3.057 -3.494 1 98.69 138 VAL B N 1
ATOM 2261 C CA . VAL B 1 138 ? 4.391 -4.422 -3.535 1 98.69 138 VAL B CA 1
ATOM 2262 C C . VAL B 1 138 ? 5.305 -5.293 -4.395 1 98.69 138 VAL B C 1
ATOM 2264 O O . VAL B 1 138 ? 5.434 -5.066 -5.602 1 98.69 138 VAL B O 1
ATOM 2267 N N . VAL B 1 139 ? 5.883 -6.219 -3.771 1 98.62 139 VAL B N 1
ATOM 2268 C CA . VAL B 1 139 ? 6.82 -7.121 -4.426 1 98.62 139 VAL B CA 1
ATOM 2269 C C . VAL B 1 139 ? 6.164 -8.484 -4.645 1 98.62 139 VAL B C 1
ATOM 2271 O O . VAL B 1 139 ? 5.734 -9.133 -3.689 1 98.62 139 VAL B O 1
ATOM 2274 N N . SER B 1 140 ? 6.168 -8.922 -5.898 1 98.38 140 SER B N 1
ATOM 2275 C CA . SER B 1 140 ? 5.43 -10.148 -6.156 1 98.38 140 SER B CA 1
ATOM 2276 C C . SER B 1 140 ? 6.117 -10.992 -7.223 1 98.38 140 SER B C 1
ATOM 2278 O O . SER B 1 140 ? 6.684 -10.461 -8.18 1 98.38 140 SER B O 1
ATOM 2280 N N . ARG B 1 141 ? 6.023 -12.273 -7.043 1 98 141 ARG B N 1
ATOM 2281 C CA . ARG B 1 141 ? 6.445 -13.25 -8.039 1 98 141 ARG B CA 1
ATOM 2282 C C . ARG B 1 141 ? 5.66 -14.547 -7.906 1 98 141 ARG B C 1
ATOM 2284 O O . ARG B 1 141 ? 5.613 -15.141 -6.824 1 98 141 ARG B O 1
ATOM 2291 N N . VAL B 1 142 ? 5.074 -14.93 -8.953 1 97.06 142 VAL B N 1
ATOM 2292 C CA . VAL B 1 142 ? 4.352 -16.203 -8.961 1 97.06 142 VAL B CA 1
ATOM 2293 C C . VAL B 1 142 ? 5.297 -17.328 -9.359 1 97.06 142 VAL B C 1
ATOM 2295 O O . VAL B 1 142 ? 6.219 -17.125 -10.148 1 97.06 142 VAL B O 1
ATOM 2298 N N . ASP B 1 143 ? 4.953 -18.469 -8.805 1 94.5 143 ASP B N 1
ATOM 2299 C CA . ASP B 1 143 ? 5.766 -19.625 -9.164 1 94.5 143 ASP B CA 1
ATOM 2300 C C . ASP B 1 143 ? 5.762 -19.844 -10.672 1 94.5 143 ASP B C 1
ATOM 2302 O O . ASP B 1 143 ? 4.707 -19.812 -11.312 1 94.5 143 ASP B O 1
ATOM 2306 N N . GLY B 1 144 ? 6.953 -19.984 -11.227 1 92.69 144 GLY B N 1
ATOM 2307 C CA . GLY B 1 144 ? 7.078 -20.234 -12.656 1 92.69 144 GLY B CA 1
ATOM 2308 C C . GLY B 1 144 ? 7.402 -18.969 -13.445 1 92.69 144 GLY B C 1
ATOM 2309 O O . GLY B 1 144 ? 7.805 -19.047 -14.609 1 92.69 144 GLY B O 1
ATOM 2310 N N . GLU B 1 145 ? 7.242 -17.828 -12.852 1 95.81 145 GLU B N 1
ATOM 2311 C CA . GLU B 1 145 ? 7.598 -16.594 -13.531 1 95.81 145 GLU B CA 1
ATOM 2312 C C . GLU B 1 145 ? 9.109 -16.375 -13.531 1 95.81 145 GLU B C 1
ATOM 2314 O O . GLU B 1 145 ? 9.797 -16.75 -12.578 1 95.81 145 GLU B O 1
ATOM 2319 N N . ASP B 1 146 ? 9.516 -15.578 -14.578 1 95.06 146 ASP B N 1
ATOM 2320 C CA . ASP B 1 146 ? 10.945 -15.312 -14.711 1 95.06 146 ASP B CA 1
ATOM 2321 C C . ASP B 1 146 ? 11.297 -13.93 -14.156 1 95.06 146 ASP B C 1
ATOM 2323 O O . ASP B 1 146 ? 12.477 -13.562 -14.094 1 95.06 146 ASP B O 1
ATOM 2327 N N . VAL B 1 147 ? 10.18 -13.219 -13.758 1 96.31 147 VAL B N 1
ATOM 2328 C CA . VAL B 1 147 ? 10.508 -11.875 -13.281 1 96.31 147 VAL B CA 1
ATOM 2329 C C . VAL B 1 147 ? 9.742 -11.586 -11.992 1 96.31 147 VAL B C 1
ATOM 2331 O O . VAL B 1 147 ? 8.641 -12.117 -11.781 1 96.31 147 VAL B O 1
ATOM 2334 N N . THR B 1 148 ? 10.398 -10.836 -11.156 1 97.69 148 THR B N 1
ATOM 2335 C CA . THR B 1 148 ? 9.758 -10.219 -10 1 97.69 148 THR B CA 1
ATOM 2336 C C . THR B 1 148 ? 9.203 -8.844 -10.359 1 97.69 148 THR B C 1
ATOM 2338 O O . THR B 1 148 ? 9.859 -8.07 -11.062 1 97.69 148 THR B O 1
ATOM 2341 N N . ARG B 1 149 ? 8.031 -8.609 -9.969 1 97.31 149 ARG B N 1
ATOM 2342 C CA . ARG B 1 149 ? 7.422 -7.301 -10.195 1 97.31 149 ARG B CA 1
ATOM 2343 C C . ARG B 1 149 ? 7.398 -6.48 -8.906 1 97.31 149 ARG B C 1
ATOM 2345 O O . ARG B 1 149 ? 7.102 -7.008 -7.832 1 97.31 149 ARG B O 1
ATOM 2352 N N . ILE B 1 150 ? 7.703 -5.211 -9.055 1 98.12 150 ILE B N 1
ATOM 2353 C CA . ILE B 1 150 ? 7.625 -4.234 -7.977 1 98.12 150 ILE B CA 1
ATOM 2354 C C . ILE B 1 150 ? 6.645 -3.127 -8.352 1 98.12 150 ILE B C 1
ATOM 2356 O O . ILE B 1 150 ? 6.93 -2.305 -9.227 1 98.12 150 ILE B O 1
ATOM 2360 N N . ALA B 1 151 ? 5.449 -3.15 -7.758 1 98.06 151 ALA B N 1
ATOM 2361 C CA . ALA B 1 151 ? 4.527 -2.031 -7.918 1 98.06 151 ALA B CA 1
ATOM 2362 C C . ALA B 1 151 ? 4.832 -0.921 -6.918 1 98.06 151 ALA B C 1
ATOM 2364 O O . ALA B 1 151 ? 4.832 -1.153 -5.707 1 98.06 151 ALA B O 1
ATOM 2365 N N . TRP B 1 152 ? 5.137 0.214 -7.426 1 97.94 152 TRP B N 1
ATOM 2366 C CA . TRP B 1 152 ? 5.449 1.395 -6.625 1 97.94 152 TRP B CA 1
ATOM 2367 C C . TRP B 1 152 ? 4.32 2.418 -6.703 1 97.94 152 TRP B C 1
ATOM 2369 O O . TRP B 1 152 ? 3.807 2.703 -7.785 1 97.94 152 TRP B O 1
ATOM 2379 N N . SER B 1 153 ? 3.828 2.887 -5.594 1 96.94 153 SER B N 1
ATOM 2380 C CA . SER B 1 153 ? 2.928 4.031 -5.512 1 96.94 153 SER B CA 1
ATOM 2381 C C . SER B 1 153 ? 3.418 5.051 -4.488 1 96.94 153 SER B C 1
ATOM 2383 O O . SER B 1 153 ? 3.977 4.68 -3.455 1 96.94 153 SER B O 1
ATOM 2385 N N . ASN B 1 154 ? 3.162 6.285 -4.789 1 96.38 154 ASN B N 1
ATOM 2386 C CA . ASN B 1 154 ? 3.623 7.367 -3.928 1 96.38 154 ASN B CA 1
ATOM 2387 C C . ASN B 1 154 ? 2.627 8.523 -3.896 1 96.38 154 ASN B C 1
ATOM 2389 O O . ASN B 1 154 ? 2.041 8.875 -4.926 1 96.38 154 ASN B O 1
ATOM 2393 N N . TYR B 1 155 ? 2.361 8.953 -2.756 1 95.5 155 TYR B N 1
ATOM 2394 C CA . TYR B 1 155 ? 1.687 10.219 -2.486 1 95.5 155 TYR B CA 1
ATOM 2395 C C . TYR B 1 155 ? 2.617 11.188 -1.773 1 95.5 155 TYR B C 1
ATOM 2397 O O . TYR B 1 155 ? 3.246 10.836 -0.772 1 95.5 155 TYR B O 1
ATOM 2405 N N . ARG B 1 156 ? 2.645 12.438 -2.33 1 94.75 156 ARG B N 1
ATOM 2406 C CA . ARG B 1 156 ? 3.561 13.414 -1.746 1 94.75 156 ARG B CA 1
ATOM 2407 C C . ARG B 1 156 ? 2.951 14.812 -1.756 1 94.75 156 ARG B C 1
ATOM 2409 O O . ARG B 1 156 ? 2.576 15.32 -2.812 1 94.75 156 ARG B O 1
ATOM 2416 N N . GLU B 1 157 ? 2.945 15.383 -0.571 1 91.69 157 GLU B N 1
ATOM 2417 C CA . GLU B 1 157 ? 2.521 16.781 -0.47 1 91.69 157 GLU B CA 1
ATOM 2418 C C . GLU B 1 157 ? 3.604 17.719 -0.986 1 91.69 157 GLU B C 1
ATOM 2420 O O . GLU B 1 157 ? 4.793 17.484 -0.769 1 91.69 157 GLU B O 1
ATOM 2425 N N . ILE B 1 158 ? 3.098 18.766 -1.688 1 87.62 158 ILE B N 1
ATOM 2426 C CA . ILE B 1 158 ? 4.047 19.734 -2.223 1 87.62 158 ILE B CA 1
ATOM 2427 C C . ILE B 1 158 ? 3.74 21.125 -1.661 1 87.62 158 ILE B C 1
ATOM 2429 O O . ILE B 1 158 ? 2.588 21.438 -1.351 1 87.62 158 ILE B O 1
#

Secondary structure (DSSP, 8-state):
---------------------------------HHHHHHTTPPTT-EEEEEEEEEEEETTEEEEEEEEEEEESS-HHHHHHHHHHHHTB-TTS-B--SSTT-----SEEEEEEE--TTSSEEEEEEEEEESSEEEEEEEEEETT-S-EEEEEEEEEE-/---------------------------------HHHHHHHHPPTT-EEEEEEEEEEEETTEEEEEEEEEEEESS-HHHHHHHHHHHHTB-TTS-B---STT-----SEEEEEEE--TTSSEEEEEEEEEETTEEEEEEEEEETT-S-EEEEEEEEEE-

Solvent-accessible surface area (backbone atoms only — not comparable to full-atom values): 18412 Å² total; per-residue (Å²): 136,84,83,78,78,78,76,79,76,77,78,76,79,72,77,76,75,74,75,69,70,73,68,74,68,68,72,73,71,79,74,88,41,73,66,58,62,47,58,75,66,58,59,88,89,42,44,80,54,65,74,49,71,47,80,38,51,39,86,84,43,43,26,42,35,36,39,34,32,32,37,31,70,55,53,53,67,57,54,49,52,52,52,27,59,75,68,44,29,48,88,65,31,46,68,66,60,74,71,96,81,58,76,65,77,38,65,48,44,56,45,43,43,80,70,22,82,96,47,74,32,46,34,36,41,38,42,38,38,39,89,55,33,39,38,38,42,38,37,33,28,49,69,88,57,75,48,18,38,37,40,38,37,38,38,35,62,104,137,84,81,80,79,78,78,80,78,78,78,76,78,72,77,78,75,73,75,70,71,73,70,73,68,67,71,72,71,79,75,88,42,72,67,58,61,48,60,77,68,58,60,87,90,44,43,81,54,63,74,49,71,46,80,40,49,39,84,84,42,45,27,42,35,36,39,35,33,32,37,31,70,55,52,53,67,56,53,48,51,52,50,28,59,75,69,44,29,48,90,66,29,46,69,67,61,65,70,95,80,53,75,62,76,41,63,45,44,54,44,43,44,80,68,24,82,96,47,75,34,46,35,36,40,37,41,38,37,40,90,56,34,39,38,38,40,37,37,32,29,48,69,90,57,74,48,20,36,37,40,38,38,39,38,34,60,104

Sequence (316 aa):
MLKHMIILSTLILVPLVCIRGVADEAPPEEKVTLLGMLLEWQYPESKFNGAEGSGAAIQGVTAIKSKAILTTPDSAEKVMDFYRKKLNVDAEGNNLGGKKGEQVKTERSILIQDVSDDRPSKLYVIAINEAKSSTTLVVSRVDGEDVTRIAWSNYREIMLKHMIILSTLILVPLVCIRGVADEAPPEEKVTLLGMLLEWQYPESKFNGAEGSGAAIQGVTAIKSKAILTTPDSAEKVMDFYRKKLNVDAEGNNLGGKKGEQVKTERSILIQDVSDDRPSKLYVIAINEAKSSTTLVVSRVDGEDVTRIAWSNYREI

pLDDT: mean 81.63, std 20.26, range [36.78, 98.69]

Radius of gyration: 32.06 Å; Cα contacts (8 Å, |Δi|>4): 552; chains: 2; bounding box: 91×116×96 Å